Protein AF-A0A9D1HKC4-F1 (afdb_monomer)

Sequence (190 aa):
MAVLQRISVLLIFVDMLLAFPLSPLMLSLSERYYTLLNYPMAEVISPFYDIHFTAICLYGHLVIIPAFILAYICKRRCFVNAFFATGLVFMALVLLIAFNEHYFAARAEKYYNPETVQSTMVEIDLQQLEDLQDSTEETMIYFGRPSCAHCNEIKPNLDILVNNSHSLVYYYNTEQDREDNHDAMQAVLD

Foldseek 3Di:
DDPLLVVLVVVLVVCCVCCPVPVCVCCLVVLVVVLCVQQVLLVVVDDDDDPVLVCLSNCVNVLLNVLSVQLNPDPDPVSVVVSSVRNVVSVVSNVVSSVVSVVSSVVSCVQRHLVPQDAPAAEDELVVLLVVLPDPDDAAEDEDAPPDPVCVVVVSRVSSVCVVVVDHYHYYHCVVCVPPPVVSSVVSVD

Structure (mmCIF, N/CA/C/O backbone):
data_AF-A0A9D1HKC4-F1
#
_entry.id   AF-A0A9D1HKC4-F1
#
loop_
_atom_site.group_PDB
_atom_site.id
_atom_site.type_symbol
_atom_site.label_atom_id
_atom_site.label_alt_id
_atom_site.label_comp_id
_atom_site.label_asym_id
_atom_site.label_entity_id
_atom_site.label_seq_id
_atom_site.pdbx_PDB_ins_code
_atom_site.Cartn_x
_atom_site.Cartn_y
_atom_site.Cartn_z
_atom_site.occupancy
_atom_site.B_iso_or_equiv
_atom_site.auth_seq_id
_atom_site.auth_comp_id
_atom_site.auth_asym_id
_atom_site.auth_atom_id
_atom_site.pdbx_PDB_model_num
ATOM 1 N N . MET A 1 1 ? -23.271 -3.774 41.150 1.00 60.09 1 MET A N 1
ATOM 2 C CA . MET A 1 1 ? -22.788 -3.379 39.808 1.00 60.09 1 MET A CA 1
ATOM 3 C C . MET A 1 1 ? -22.869 -4.581 38.896 1.00 60.09 1 MET A C 1
ATOM 5 O O . MET A 1 1 ? -22.392 -5.640 39.290 1.00 60.09 1 MET A O 1
ATOM 9 N N . ALA A 1 2 ? -23.488 -4.431 37.728 1.00 79.69 2 ALA A N 1
ATOM 10 C CA . ALA A 1 2 ? -23.519 -5.488 36.721 1.00 79.69 2 ALA A CA 1
ATOM 11 C C . ALA A 1 2 ? -22.121 -5.676 36.102 1.00 79.69 2 ALA A C 1
ATOM 13 O O . ALA A 1 2 ? -21.355 -4.719 36.014 1.00 79.69 2 ALA A O 1
ATOM 14 N N . VAL A 1 3 ? -21.796 -6.896 35.660 1.00 86.19 3 VAL A N 1
ATOM 15 C CA . VAL A 1 3 ? -20.497 -7.243 35.045 1.00 86.19 3 VAL A CA 1
ATOM 16 C C . VAL A 1 3 ? -20.141 -6.288 33.895 1.00 86.19 3 VAL A C 1
ATOM 18 O O . VAL A 1 3 ? -19.042 -5.746 33.875 1.00 86.19 3 VAL A O 1
ATOM 21 N N . LEU A 1 4 ? -21.108 -5.985 33.022 1.00 83.25 4 LEU A N 1
ATOM 22 C CA . LEU A 1 4 ? -20.973 -5.031 31.911 1.00 83.25 4 LEU A CA 1
ATOM 23 C C . LEU A 1 4 ? -20.486 -3.643 32.347 1.00 83.25 4 LEU A C 1
ATOM 25 O O . LEU A 1 4 ? -19.618 -3.080 31.698 1.00 83.25 4 LEU A O 1
ATOM 29 N N . GLN A 1 5 ? -20.975 -3.114 33.471 1.00 83.12 5 GLN A N 1
ATOM 30 C CA . GLN A 1 5 ? -20.576 -1.785 33.951 1.00 83.12 5 GLN A CA 1
ATOM 31 C C . GLN A 1 5 ? -19.098 -1.752 34.361 1.00 83.12 5 GLN A C 1
ATOM 33 O O . GLN A 1 5 ? -18.412 -0.765 34.119 1.00 83.12 5 GLN A O 1
ATOM 38 N N . ARG A 1 6 ? -18.592 -2.840 34.959 1.00 87.94 6 ARG A N 1
ATOM 39 C CA . ARG A 1 6 ? -17.167 -2.962 35.306 1.00 87.94 6 ARG A CA 1
ATOM 40 C C . ARG A 1 6 ? -16.299 -3.077 34.053 1.00 87.94 6 ARG A C 1
ATOM 42 O O . ARG A 1 6 ? -15.236 -2.470 34.001 1.00 87.94 6 ARG A O 1
ATOM 49 N N . ILE A 1 7 ? -16.776 -3.816 33.049 1.00 90.62 7 ILE A N 1
ATOM 50 C CA . ILE A 1 7 ? -16.093 -3.954 31.757 1.00 90.62 7 ILE A CA 1
ATOM 51 C C . ILE A 1 7 ? -16.033 -2.604 31.031 1.00 90.62 7 ILE A C 1
ATOM 53 O O . ILE A 1 7 ? -14.971 -2.261 30.532 1.00 90.62 7 ILE A O 1
ATOM 57 N N . SER A 1 8 ? -17.106 -1.802 31.030 1.00 88.50 8 SER A N 1
ATOM 58 C CA . SER A 1 8 ? -17.100 -0.466 30.408 1.00 88.50 8 SER A CA 1
ATOM 59 C C . SER A 1 8 ? -15.977 0.423 30.936 1.00 88.50 8 SER A C 1
ATOM 61 O O . SER A 1 8 ? -15.298 1.079 30.156 1.00 88.50 8 SER A O 1
ATOM 63 N N . VAL A 1 9 ? -15.757 0.430 32.255 1.00 89.50 9 VAL A N 1
ATOM 64 C CA . VAL A 1 9 ? -14.680 1.222 32.868 1.00 89.50 9 VAL A CA 1
ATOM 65 C C . VAL A 1 9 ? -13.314 0.733 32.396 1.00 89.50 9 VAL A C 1
ATOM 67 O O . VAL A 1 9 ? -12.480 1.544 32.011 1.00 89.50 9 VAL A O 1
ATOM 70 N N . LEU A 1 10 ? -13.098 -0.585 32.369 1.00 91.25 10 LEU A N 1
ATOM 71 C CA . LEU A 1 10 ? -11.856 -1.170 31.865 1.00 91.25 10 LEU A CA 1
ATOM 72 C C . LEU A 1 10 ? -11.619 -0.819 30.389 1.00 91.25 10 LEU A C 1
ATOM 74 O O . LEU A 1 10 ? -10.506 -0.452 30.027 1.00 91.25 10 LEU A O 1
ATOM 78 N N . LEU A 1 11 ? -12.662 -0.866 29.557 1.00 90.31 11 LEU A N 1
ATOM 79 C CA . LEU A 1 11 ? -12.568 -0.542 28.133 1.00 90.31 11 LEU A CA 1
ATOM 80 C C . LEU A 1 11 ? -12.232 0.928 27.869 1.00 90.31 11 LEU A C 1
ATOM 82 O O . LEU A 1 11 ? -11.568 1.198 26.880 1.00 90.31 11 LEU A O 1
ATOM 86 N N . ILE A 1 12 ? -12.604 1.864 28.747 1.00 88.81 12 ILE A N 1
ATOM 87 C CA . ILE A 1 12 ? -12.163 3.268 28.633 1.00 88.81 12 ILE A CA 1
ATOM 88 C C . ILE A 1 12 ? -10.645 3.376 28.807 1.00 88.81 12 ILE A C 1
ATOM 90 O O . ILE A 1 12 ? -9.986 4.083 28.050 1.00 88.81 12 ILE A O 1
ATOM 94 N N . PHE A 1 13 ? -10.075 2.672 29.789 1.00 88.19 13 PHE A N 1
ATOM 95 C CA . PHE A 1 13 ? -8.626 2.682 30.000 1.00 88.19 13 PHE A CA 1
ATOM 96 C C . PHE A 1 13 ? -7.881 1.975 28.870 1.00 88.19 13 PHE A C 1
ATOM 98 O O . PHE A 1 13 ? -6.835 2.456 28.447 1.00 88.19 13 PHE A O 1
ATOM 105 N N . VAL A 1 14 ? -8.428 0.867 28.364 1.00 87.56 14 VAL A N 1
ATOM 106 C CA . VAL A 1 14 ? -7.895 0.192 27.174 1.00 87.56 14 VAL A CA 1
ATOM 107 C C . VAL A 1 14 ? -7.952 1.125 25.966 1.00 87.56 14 VAL A C 1
ATOM 109 O O . VAL A 1 14 ? -6.945 1.262 25.284 1.00 87.56 14 VAL A O 1
ATOM 112 N N . ASP A 1 15 ? -9.072 1.817 25.740 1.00 83.44 15 ASP A N 1
ATOM 113 C CA . ASP A 1 15 ? -9.202 2.796 24.659 1.00 83.44 15 ASP A CA 1
ATOM 114 C C . ASP A 1 15 ? -8.170 3.911 24.796 1.00 83.44 15 ASP A C 1
ATOM 116 O O . ASP A 1 15 ? -7.475 4.176 23.836 1.00 83.44 15 ASP A O 1
ATOM 120 N N . MET A 1 16 ? -7.974 4.502 25.980 1.00 79.75 16 MET A N 1
ATOM 121 C CA . MET A 1 16 ? -6.930 5.518 26.187 1.00 79.75 16 MET A CA 1
ATOM 122 C C . MET A 1 16 ? -5.513 4.978 25.961 1.00 79.75 16 MET A C 1
ATOM 124 O O . MET A 1 16 ? -4.685 5.665 25.366 1.00 79.75 16 MET A O 1
ATOM 128 N N . LEU A 1 17 ? -5.219 3.761 26.429 1.00 79.06 17 LEU A N 1
ATOM 129 C CA . LEU A 1 17 ? -3.913 3.123 26.246 1.00 79.06 17 LEU A CA 1
ATOM 130 C C . LEU A 1 17 ? -3.641 2.732 24.799 1.00 79.06 17 LEU A C 1
ATOM 132 O O . LEU A 1 17 ? -2.481 2.666 24.420 1.00 79.06 17 LEU A O 1
ATOM 136 N N . LEU A 1 18 ? -4.674 2.455 24.009 1.00 72.31 18 LEU A N 1
ATOM 137 C CA . LEU A 1 18 ? -4.536 2.242 22.575 1.00 72.31 18 LEU A CA 1
ATOM 138 C C . LEU A 1 18 ? -4.492 3.596 21.857 1.00 72.31 18 LEU A C 1
ATOM 140 O O . LEU A 1 18 ? -3.608 3.834 21.055 1.00 72.31 18 LEU A O 1
ATOM 144 N N . ALA A 1 19 ? -5.350 4.543 22.218 1.00 63.34 19 ALA A N 1
ATOM 145 C CA . ALA A 1 19 ? -5.480 5.846 21.577 1.00 63.34 19 ALA A CA 1
ATOM 146 C C . ALA A 1 19 ? -4.276 6.774 21.775 1.00 63.34 19 ALA A C 1
ATOM 148 O O . ALA A 1 19 ? -4.098 7.673 20.968 1.00 63.34 19 ALA A O 1
ATOM 149 N N . PHE A 1 20 ? -3.467 6.624 22.828 1.00 56.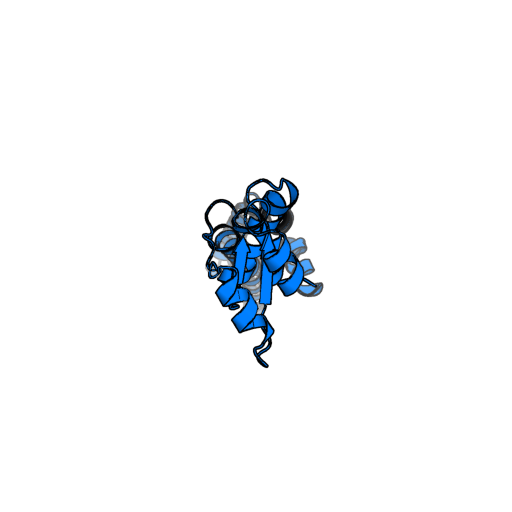06 20 PHE A N 1
ATOM 150 C CA . PHE A 1 20 ? -2.340 7.533 23.087 1.00 56.06 20 PHE A CA 1
ATOM 151 C C . PHE A 1 20 ? -1.042 7.151 22.336 1.00 56.06 20 PHE A C 1
ATOM 153 O O . PHE A 1 20 ? -0.465 8.026 21.695 1.00 56.06 20 PHE A O 1
ATOM 160 N N . PRO A 1 21 ? -0.585 5.881 22.329 1.00 54.44 21 PRO A N 1
ATOM 161 C CA . PRO A 1 21 ? 0.523 5.420 21.489 1.00 54.44 21 PRO A CA 1
ATOM 162 C C . PRO A 1 21 ? 0.097 4.994 20.071 1.00 54.44 21 PRO A C 1
ATOM 164 O O . PRO A 1 21 ? 0.944 4.987 19.188 1.00 54.44 21 PRO A O 1
ATOM 167 N N . LEU A 1 22 ? -1.181 4.662 19.832 1.00 50.34 22 LEU A N 1
ATOM 168 C CA . LEU A 1 22 ? -1.734 4.285 18.518 1.00 50.34 22 LEU A CA 1
ATOM 169 C C . LEU A 1 22 ? -2.795 5.280 18.041 1.00 50.34 22 LEU A C 1
ATOM 171 O O . LEU A 1 22 ? -3.719 4.865 17.343 1.00 50.34 22 LEU A O 1
ATOM 175 N N . SER A 1 23 ? -2.727 6.564 18.435 1.00 53.44 23 SER A N 1
ATOM 176 C CA . SER A 1 23 ? -3.734 7.544 18.002 1.00 53.44 23 SER A CA 1
ATOM 177 C C . SER A 1 23 ? -3.877 7.430 16.479 1.00 53.44 23 SER A C 1
ATOM 179 O O . SER A 1 23 ? -2.901 7.696 15.771 1.00 53.44 23 SER A O 1
ATOM 181 N N . PRO A 1 24 ? -5.037 6.999 15.949 1.00 50.53 24 PRO A N 1
ATOM 182 C CA . PRO A 1 24 ? -5.200 6.812 14.511 1.00 50.53 24 PRO A CA 1
ATOM 183 C C . PRO A 1 24 ? -4.937 8.131 13.780 1.00 50.53 24 PRO A C 1
ATOM 185 O O . PRO A 1 24 ? -4.446 8.145 12.662 1.00 50.53 24 PRO A O 1
ATOM 188 N N . LEU A 1 25 ? -5.188 9.257 14.451 1.00 49.91 25 LEU A N 1
ATOM 189 C CA . LEU A 1 25 ? -4.984 10.607 13.946 1.00 49.91 25 LEU A CA 1
ATOM 190 C C . LEU A 1 25 ? -3.511 10.950 13.671 1.00 49.91 25 LEU A C 1
ATOM 192 O O . LEU A 1 25 ? -3.240 11.564 12.643 1.00 49.91 25 LEU A O 1
ATOM 196 N N . MET A 1 26 ? -2.572 10.559 14.544 1.00 52.53 26 MET A N 1
ATOM 197 C CA . MET A 1 26 ? -1.148 10.696 14.229 1.00 52.53 26 MET A CA 1
ATOM 198 C C . MET A 1 26 ? -0.635 9.478 13.482 1.00 52.53 26 MET A C 1
ATOM 200 O O . MET A 1 26 ? -0.197 9.666 12.363 1.00 52.53 26 MET A O 1
ATOM 204 N N . LEU A 1 27 ? -0.770 8.253 13.997 1.00 55.19 27 LEU A N 1
ATOM 205 C CA . LEU A 1 27 ? -0.175 7.086 13.348 1.00 55.19 27 LEU A CA 1
ATOM 206 C C . LEU A 1 27 ? -0.760 6.805 11.961 1.00 55.19 27 LEU A C 1
ATOM 208 O O . LEU A 1 27 ? 0.021 6.714 11.044 1.00 55.19 27 LEU A O 1
ATOM 212 N N . SER A 1 28 ? -2.074 6.738 11.719 1.00 56.97 28 SER A N 1
ATOM 213 C CA . SER A 1 28 ? -2.540 6.308 10.380 1.00 56.97 28 SER A CA 1
ATOM 214 C C . SER A 1 28 ? -2.244 7.323 9.272 1.00 56.97 28 SER A C 1
ATOM 216 O O . SER A 1 28 ? -1.788 6.941 8.199 1.00 56.97 28 SER A O 1
ATOM 218 N N . LEU A 1 29 ? -2.426 8.624 9.530 1.00 62.50 29 LEU A N 1
ATOM 219 C CA . LEU A 1 29 ? -2.107 9.663 8.548 1.00 62.50 29 LEU A CA 1
ATOM 220 C C . LEU A 1 29 ? -0.597 9.912 8.457 1.00 62.50 29 LEU A C 1
ATOM 222 O O . LEU A 1 29 ? -0.099 10.112 7.352 1.00 62.50 29 LEU A O 1
ATOM 226 N N . SER A 1 30 ? 0.144 9.876 9.575 1.00 67.25 30 SER A N 1
ATOM 227 C CA . SER A 1 30 ? 1.602 10.043 9.544 1.00 67.25 30 SER A CA 1
ATOM 228 C C . SER A 1 30 ? 2.313 8.813 9.004 1.00 67.25 30 SER A C 1
ATOM 230 O O . SER A 1 30 ? 3.250 8.977 8.241 1.00 67.25 30 SER A O 1
ATOM 232 N N . GLU A 1 31 ? 1.887 7.601 9.369 1.00 76.25 31 GLU A N 1
ATOM 233 C CA . GLU A 1 31 ? 2.425 6.343 8.838 1.00 76.25 31 GLU A CA 1
ATOM 234 C C . GLU A 1 31 ? 2.103 6.251 7.364 1.00 76.25 31 GLU A C 1
ATOM 236 O O . GLU A 1 31 ? 3.031 6.065 6.598 1.00 76.25 31 GLU A O 1
ATOM 241 N N . ARG A 1 32 ? 0.858 6.485 6.927 1.00 83.81 32 ARG A N 1
ATOM 242 C CA . ARG A 1 32 ? 0.552 6.506 5.492 1.00 83.81 32 ARG A CA 1
ATOM 243 C C . ARG A 1 32 ? 1.407 7.529 4.753 1.00 83.81 32 ARG A C 1
ATOM 245 O O . ARG A 1 32 ? 1.970 7.202 3.712 1.00 83.81 32 ARG A O 1
ATOM 252 N N . TYR A 1 33 ? 1.520 8.748 5.280 1.00 85.56 33 TYR A N 1
ATOM 253 C CA . TYR A 1 33 ? 2.380 9.773 4.695 1.00 85.56 33 TYR A CA 1
ATOM 254 C C . TYR A 1 33 ? 3.840 9.307 4.624 1.00 85.56 33 TYR A C 1
ATOM 256 O O . TYR A 1 33 ? 4.470 9.427 3.581 1.00 85.56 33 TYR A O 1
ATOM 264 N N . TYR A 1 34 ? 4.366 8.722 5.699 1.00 87.81 34 TYR A N 1
ATOM 265 C CA . TYR A 1 34 ? 5.737 8.221 5.768 1.00 87.81 34 TYR A CA 1
ATOM 266 C C . TYR A 1 34 ? 5.962 7.019 4.838 1.00 87.81 34 TYR A C 1
ATOM 268 O O . TYR A 1 34 ? 6.987 6.931 4.170 1.00 87.81 34 TYR A O 1
ATOM 276 N N . THR A 1 35 ? 4.994 6.111 4.743 1.00 90.50 35 THR A N 1
ATOM 277 C CA . THR A 1 35 ? 4.998 4.966 3.833 1.00 90.50 35 THR A CA 1
ATOM 278 C C . THR A 1 35 ? 5.011 5.441 2.389 1.00 90.50 35 THR A C 1
ATOM 280 O O . THR A 1 35 ? 5.856 4.984 1.635 1.00 90.50 35 THR A O 1
ATOM 283 N N . LEU A 1 36 ? 4.138 6.374 2.000 1.00 91.31 36 LEU A N 1
ATOM 284 C CA . LEU A 1 36 ? 4.094 6.895 0.629 1.00 91.31 36 LEU A CA 1
ATOM 285 C C . LEU A 1 36 ? 5.295 7.786 0.293 1.00 91.31 36 LEU A C 1
ATOM 287 O O . LEU A 1 36 ? 5.700 7.848 -0.862 1.00 91.31 36 LEU A O 1
ATOM 291 N N . LEU A 1 37 ? 5.901 8.436 1.290 1.00 91.19 37 LEU A N 1
ATOM 292 C CA . LEU A 1 37 ? 7.149 9.175 1.106 1.00 91.19 37 LEU A CA 1
ATOM 293 C C . LEU A 1 37 ? 8.322 8.239 0.768 1.00 91.19 37 LEU A C 1
ATOM 295 O O . LEU A 1 37 ? 9.139 8.582 -0.079 1.00 91.19 37 LEU A O 1
ATOM 299 N N . ASN A 1 38 ? 8.403 7.072 1.416 1.00 90.56 38 ASN A N 1
ATOM 300 C CA . ASN A 1 38 ? 9.472 6.094 1.177 1.00 90.56 38 ASN A CA 1
ATOM 301 C C . ASN A 1 38 ? 9.168 5.142 0.005 1.00 90.56 38 ASN A C 1
ATOM 303 O O . ASN A 1 38 ? 10.081 4.703 -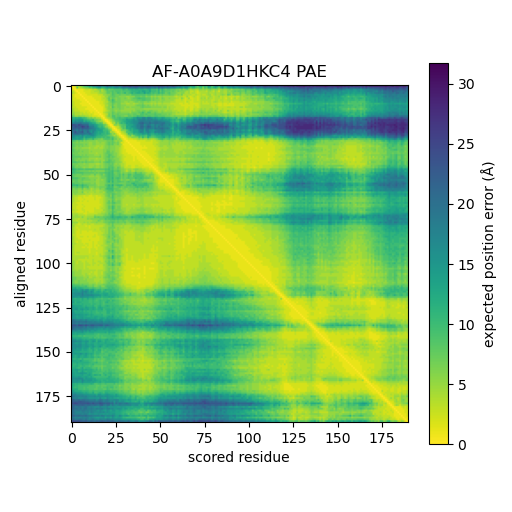0.688 1.00 90.56 38 ASN A O 1
ATOM 307 N N . TYR A 1 39 ? 7.891 4.828 -0.222 1.00 92.06 39 TYR A N 1
ATOM 308 C CA . TYR A 1 39 ? 7.405 3.863 -1.210 1.00 92.06 39 TYR A CA 1
ATOM 309 C C . TYR A 1 39 ? 6.283 4.491 -2.057 1.00 92.06 39 TYR A C 1
ATOM 311 O O . TYR A 1 39 ? 5.116 4.106 -1.931 1.00 92.06 39 TYR A O 1
ATOM 319 N N . PRO A 1 40 ? 6.592 5.464 -2.932 1.00 90.44 40 PRO A N 1
ATOM 320 C CA . PRO A 1 40 ? 5.577 6.227 -3.667 1.00 90.44 40 PRO A CA 1
ATOM 321 C C . PRO A 1 40 ? 4.710 5.340 -4.567 1.00 90.44 40 PRO A C 1
ATOM 323 O O . PRO A 1 40 ? 3.501 5.532 -4.663 1.00 90.44 40 PRO A O 1
ATOM 326 N N . MET A 1 41 ? 5.297 4.293 -5.153 1.00 90.00 41 MET A N 1
ATOM 327 C CA . MET A 1 41 ? 4.575 3.341 -6.003 1.00 90.00 41 MET A CA 1
ATOM 328 C C . MET A 1 41 ? 3.521 2.522 -5.239 1.00 90.00 41 MET A C 1
ATOM 330 O O . MET A 1 41 ? 2.646 1.930 -5.866 1.00 90.00 41 MET A O 1
ATOM 334 N N . ALA A 1 42 ? 3.552 2.503 -3.900 1.00 92.38 42 ALA A N 1
ATOM 335 C CA . ALA A 1 42 ? 2.528 1.847 -3.091 1.00 92.38 42 ALA A CA 1
ATOM 336 C C . ALA A 1 42 ? 1.184 2.601 -3.098 1.00 92.38 42 ALA A C 1
ATOM 338 O O . ALA A 1 42 ? 0.181 2.052 -2.640 1.00 92.38 42 ALA A O 1
ATOM 339 N N . GLU A 1 43 ? 1.118 3.821 -3.647 1.00 91.69 43 GLU A N 1
ATOM 340 C CA . GLU A 1 43 ? -0.130 4.583 -3.797 1.00 91.69 43 GLU A CA 1
ATOM 341 C C . GLU A 1 43 ? -1.228 3.769 -4.501 1.00 91.69 43 GLU A C 1
ATOM 343 O O . GLU A 1 43 ? -2.393 3.824 -4.101 1.00 91.69 43 GLU A O 1
ATOM 348 N N . VAL A 1 44 ? -0.849 2.918 -5.461 1.00 89.38 44 VAL A N 1
ATOM 349 C CA . VAL A 1 44 ? -1.767 2.057 -6.230 1.00 89.38 44 VAL A CA 1
ATOM 350 C C . VAL A 1 44 ? -2.515 1.021 -5.380 1.00 89.38 44 VAL A C 1
ATOM 352 O O . VAL A 1 44 ? -3.572 0.547 -5.789 1.00 89.38 44 VAL A O 1
ATOM 355 N N . ILE A 1 45 ? -1.988 0.665 -4.203 1.00 90.88 45 ILE A N 1
ATOM 356 C CA . ILE A 1 45 ? -2.635 -0.240 -3.235 1.00 90.88 45 ILE A CA 1
ATOM 357 C C . ILE A 1 45 ? -3.070 0.483 -1.954 1.00 90.88 45 ILE A C 1
ATOM 359 O O . ILE A 1 45 ? -3.427 -0.172 -0.971 1.00 90.88 45 ILE A O 1
ATOM 363 N N . SER A 1 46 ? -3.015 1.817 -1.933 1.00 90.06 46 SER A N 1
ATOM 364 C CA . SER A 1 46 ? -3.363 2.588 -0.743 1.00 90.06 46 SER A CA 1
ATOM 365 C C . SER A 1 46 ? -4.846 2.410 -0.376 1.00 90.06 46 SER A C 1
ATOM 367 O O . SER A 1 46 ? -5.715 2.397 -1.255 1.00 90.06 46 SER A O 1
ATOM 369 N N . PRO A 1 47 ? -5.184 2.249 0.919 1.00 88.00 47 PRO A N 1
ATOM 370 C CA . PRO A 1 47 ? -6.572 2.079 1.315 1.00 88.00 47 PRO A CA 1
ATOM 371 C C . PRO A 1 47 ? -7.382 3.345 1.033 1.00 88.00 47 PRO A C 1
ATOM 373 O O . PRO A 1 47 ? -7.022 4.437 1.483 1.00 88.00 47 PRO A O 1
ATOM 376 N N . PHE A 1 48 ? -8.524 3.202 0.366 1.00 85.19 48 PHE A N 1
ATOM 377 C CA . PHE A 1 48 ? -9.456 4.305 0.164 1.00 85.19 48 PHE A CA 1
ATOM 378 C C . PHE A 1 48 ? -10.521 4.321 1.265 1.00 85.19 48 PHE A C 1
ATOM 380 O O . PHE A 1 48 ? -11.258 3.349 1.442 1.00 85.19 48 PHE A O 1
ATOM 387 N N . TYR A 1 49 ? -10.621 5.440 1.981 1.00 82.12 49 TYR A N 1
ATOM 388 C CA . TYR A 1 49 ? -11.681 5.681 2.953 1.00 82.12 49 TYR A CA 1
ATOM 389 C C . TYR A 1 49 ? -12.514 6.876 2.514 1.00 82.12 49 TYR A C 1
ATOM 391 O O . TYR A 1 49 ? -11.982 7.935 2.184 1.00 82.12 49 TYR A O 1
ATOM 399 N N . ASP A 1 50 ? -13.833 6.710 2.547 1.00 83.75 50 ASP A N 1
ATOM 400 C CA . ASP A 1 50 ? -14.754 7.827 2.384 1.00 83.75 50 ASP A CA 1
ATOM 401 C C . ASP A 1 50 ? -14.594 8.835 3.541 1.00 83.75 50 ASP A C 1
ATOM 403 O O . ASP A 1 50 ? -14.188 8.477 4.653 1.00 83.75 50 ASP A O 1
ATOM 407 N N . ILE A 1 51 ? -14.949 10.099 3.298 1.00 77.69 51 ILE A N 1
ATOM 408 C CA . ILE A 1 51 ? -14.854 11.186 4.281 1.00 77.69 51 ILE A CA 1
ATOM 409 C C . ILE A 1 51 ? -15.533 10.846 5.617 1.00 77.69 51 ILE A C 1
ATOM 411 O O . ILE A 1 51 ? -15.037 11.226 6.681 1.00 77.69 51 ILE A O 1
ATOM 415 N N . HIS A 1 52 ? -16.630 10.085 5.588 1.00 79.06 52 HIS A N 1
ATOM 416 C CA . HIS A 1 52 ? -17.332 9.645 6.789 1.00 79.06 52 HIS A CA 1
ATOM 417 C C . HIS A 1 52 ? -16.516 8.642 7.613 1.00 79.06 52 HIS A C 1
ATOM 419 O O . HIS A 1 52 ? -16.507 8.722 8.841 1.00 79.06 52 HIS A O 1
ATOM 425 N N . PHE A 1 53 ? -15.791 7.732 6.960 1.00 75.19 53 PHE A N 1
ATOM 426 C CA . PHE A 1 53 ? -14.913 6.776 7.637 1.00 75.19 53 PHE A CA 1
ATOM 427 C C . PHE A 1 53 ? -13.693 7.471 8.236 1.00 75.19 53 PHE A C 1
ATOM 429 O O . PHE A 1 53 ? -13.354 7.227 9.393 1.00 75.19 53 PHE A O 1
ATOM 436 N N . THR A 1 54 ? -13.105 8.416 7.508 1.00 71.06 54 THR A N 1
ATOM 437 C CA . THR A 1 54 ? -12.001 9.240 8.014 1.00 71.06 54 THR A CA 1
ATOM 438 C C . THR A 1 54 ? -12.427 10.048 9.244 1.00 71.06 54 THR A C 1
ATOM 440 O O . THR A 1 54 ? -11.696 10.120 10.231 1.00 71.06 54 THR A O 1
ATOM 443 N N . ALA A 1 55 ? -13.649 10.590 9.255 1.00 74.69 55 ALA A N 1
ATOM 444 C CA . ALA A 1 55 ? -14.196 11.270 10.429 1.00 74.69 55 ALA A CA 1
ATOM 445 C C . ALA A 1 55 ? -14.361 10.329 11.640 1.00 74.69 55 ALA A C 1
ATOM 447 O O . ALA A 1 55 ? -14.109 10.745 12.772 1.00 74.69 55 ALA A O 1
ATOM 448 N N . ILE A 1 56 ? -14.728 9.060 11.427 1.00 75.50 56 ILE A N 1
ATOM 449 C CA . ILE A 1 56 ? -14.793 8.048 12.497 1.00 75.50 56 ILE A CA 1
ATOM 450 C C . ILE A 1 56 ? -13.399 7.773 13.077 1.00 75.50 56 ILE A C 1
ATOM 452 O O . ILE A 1 56 ? -13.276 7.638 14.290 1.00 75.50 56 ILE A O 1
ATOM 456 N N . CYS A 1 57 ? -12.339 7.751 12.269 1.00 67.50 57 CYS A N 1
ATOM 457 C CA . CYS A 1 57 ? -10.966 7.604 12.773 1.00 67.50 57 CYS A CA 1
ATOM 458 C C . CYS A 1 57 ? -10.518 8.792 13.626 1.00 67.50 57 CYS A C 1
ATOM 460 O O . CYS A 1 57 ? -9.876 8.609 14.657 1.00 67.50 57 CYS A O 1
ATOM 462 N N . LEU A 1 58 ? -10.857 10.010 13.196 1.00 70.00 58 LEU A N 1
ATOM 463 C CA . LEU A 1 58 ? -10.423 11.240 13.860 1.00 70.00 58 LEU A CA 1
ATOM 464 C C . LEU A 1 58 ? -11.202 11.505 15.155 1.00 70.00 58 LEU A C 1
ATOM 466 O O . LEU A 1 58 ? -10.636 11.975 16.140 1.00 70.00 58 LEU A O 1
ATOM 470 N N . TYR A 1 59 ? -12.500 11.198 15.159 1.00 78.38 59 TYR A N 1
ATOM 471 C CA . TYR A 1 59 ? -13.419 11.575 16.235 1.00 78.38 59 TYR A CA 1
ATOM 472 C C . TYR A 1 59 ? -14.058 10.383 16.951 1.00 78.38 59 TYR A C 1
ATOM 474 O O . TYR A 1 59 ? -14.837 10.582 17.881 1.00 78.38 59 TYR A O 1
ATOM 482 N N . GLY A 1 60 ? -13.727 9.144 16.577 1.00 79.56 60 GLY A N 1
ATOM 483 C CA . GLY A 1 60 ? -14.313 7.929 17.149 1.00 79.56 60 GLY A CA 1
ATOM 484 C C . GLY A 1 60 ? -14.170 7.858 18.666 1.00 79.56 60 GLY A C 1
ATOM 485 O O . GLY A 1 60 ? -15.129 7.517 19.356 1.00 79.56 60 GLY A O 1
ATOM 486 N N . HIS A 1 61 ? -13.039 8.307 19.213 1.00 80.69 61 HIS A N 1
ATOM 487 C CA . HIS A 1 61 ? -12.818 8.376 20.663 1.00 80.69 61 HIS A CA 1
ATOM 488 C C . HIS A 1 61 ? -13.785 9.332 21.383 1.00 80.69 61 HIS A C 1
ATOM 490 O O . HIS A 1 61 ? -14.180 9.065 22.521 1.00 80.69 61 HIS A O 1
ATOM 496 N N . LEU A 1 62 ? -14.254 10.393 20.708 1.00 85.06 62 LEU A N 1
ATOM 497 C CA . LEU A 1 62 ? -15.296 11.287 21.234 1.00 85.06 62 LEU A CA 1
ATOM 498 C C . LEU A 1 62 ? -16.661 10.596 21.335 1.00 85.06 62 LEU A C 1
ATOM 500 O O . LEU A 1 62 ? -17.543 11.104 22.018 1.00 85.06 62 LEU A O 1
ATOM 504 N N . VAL A 1 63 ? -16.845 9.446 20.685 1.00 88.31 63 VAL A N 1
ATOM 505 C CA . VAL A 1 63 ? -18.057 8.621 20.779 1.00 88.31 63 VAL A CA 1
ATOM 506 C C . VAL A 1 63 ? -17.842 7.442 21.730 1.00 88.31 63 VAL A C 1
ATOM 508 O O . VAL A 1 63 ? -18.701 7.174 22.571 1.00 88.31 63 VAL A O 1
ATOM 511 N N . ILE A 1 64 ? -16.687 6.772 21.651 1.00 90.94 64 ILE A N 1
ATOM 512 C CA . ILE A 1 64 ? -16.345 5.579 22.444 1.00 90.94 64 ILE A CA 1
ATOM 513 C C . ILE A 1 64 ? -16.348 5.891 23.945 1.00 90.94 64 ILE A C 1
ATOM 515 O O . ILE A 1 64 ? -17.036 5.215 24.717 1.00 90.94 64 ILE A O 1
ATOM 519 N N . ILE A 1 65 ? -15.627 6.937 24.366 1.00 90.19 65 ILE A N 1
ATOM 520 C CA . ILE A 1 65 ? -15.482 7.270 25.789 1.00 90.19 65 ILE A CA 1
ATOM 521 C C . ILE A 1 65 ? -16.843 7.650 26.400 1.00 90.19 65 ILE A C 1
ATOM 523 O O . ILE A 1 65 ? -17.228 7.036 27.403 1.00 90.19 65 ILE A O 1
ATOM 527 N N . PRO A 1 66 ? -17.643 8.571 25.816 1.00 92.94 66 P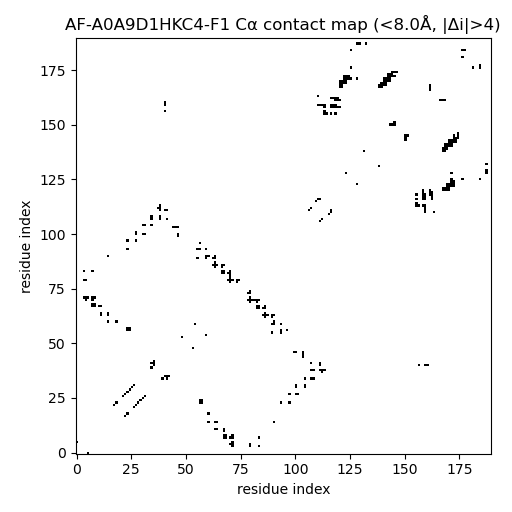RO A N 1
ATOM 528 C CA . PRO A 1 66 ? -18.969 8.872 26.350 1.00 92.94 66 PRO A CA 1
ATOM 529 C C . PRO A 1 66 ? -19.919 7.677 26.330 1.00 92.94 66 PRO A C 1
ATOM 531 O O . PRO A 1 66 ? -20.680 7.509 27.281 1.00 92.94 66 PRO A O 1
ATOM 534 N N . ALA A 1 67 ? -19.867 6.816 25.308 1.00 93.75 67 ALA A N 1
ATOM 535 C CA . ALA A 1 67 ? -20.698 5.616 25.257 1.00 93.75 67 ALA A CA 1
ATOM 536 C C . ALA A 1 67 ? -20.406 4.679 26.441 1.00 93.75 67 ALA A C 1
ATOM 538 O O . ALA A 1 67 ? -21.331 4.255 27.137 1.00 93.75 67 ALA A O 1
ATOM 539 N N . PHE A 1 68 ? -19.137 4.416 26.760 1.00 94.56 68 PHE A N 1
ATOM 540 C CA . PHE A 1 68 ? -18.798 3.584 27.917 1.00 94.56 68 PHE A CA 1
ATOM 541 C C . PHE A 1 68 ? -19.096 4.257 29.265 1.00 94.56 68 PHE A C 1
ATOM 543 O O . PHE A 1 68 ? -19.555 3.576 30.188 1.00 94.56 68 PHE A O 1
ATOM 550 N N . ILE A 1 69 ? -18.935 5.580 29.378 1.00 93.25 69 ILE A N 1
ATOM 551 C CA . ILE A 1 69 ? -19.349 6.341 30.570 1.00 93.25 69 ILE A CA 1
ATOM 552 C C . ILE A 1 69 ? -20.869 6.240 30.770 1.00 93.25 69 ILE A C 1
ATOM 554 O O . ILE A 1 69 ? -21.339 5.952 31.873 1.00 93.25 69 ILE A O 1
ATOM 558 N N . LEU A 1 70 ? -21.659 6.419 29.709 1.00 93.88 70 LEU A N 1
ATOM 559 C CA . LEU A 1 70 ? -23.118 6.306 29.764 1.00 93.88 70 LEU A CA 1
ATOM 560 C C . LEU A 1 70 ? -23.560 4.877 30.092 1.00 93.88 70 LEU A C 1
ATOM 562 O O . LEU A 1 70 ? -24.469 4.694 30.906 1.00 93.88 70 LEU A O 1
ATOM 566 N N . ALA A 1 71 ? -22.887 3.864 29.539 1.00 93.19 71 ALA A N 1
ATOM 567 C CA . ALA A 1 71 ? -23.111 2.464 29.890 1.00 93.19 71 ALA A CA 1
ATOM 568 C C . ALA A 1 71 ? -22.831 2.186 31.379 1.00 93.19 71 ALA A C 1
ATOM 570 O O . ALA A 1 71 ? -23.530 1.384 31.999 1.00 93.19 71 ALA A O 1
ATOM 571 N N . TYR A 1 72 ? -21.842 2.863 31.970 1.00 92.25 72 TYR A N 1
ATOM 572 C CA . TYR A 1 72 ? -21.522 2.750 33.392 1.00 92.25 72 TYR A CA 1
ATOM 573 C C . TYR A 1 72 ? -22.576 3.418 34.292 1.00 92.25 72 TYR A C 1
ATOM 575 O O . TYR A 1 72 ? -23.060 2.793 35.238 1.00 92.25 72 TYR A O 1
ATOM 583 N N . ILE A 1 73 ? -22.964 4.664 33.992 1.00 93.00 73 ILE A N 1
ATOM 584 C CA . ILE A 1 73 ? -23.848 5.479 34.851 1.00 93.00 73 ILE A CA 1
ATOM 585 C C . ILE A 1 73 ? -25.320 5.041 34.752 1.00 93.00 73 ILE A C 1
ATOM 587 O O . ILE A 1 73 ? -26.080 5.155 35.721 1.00 93.00 73 ILE A O 1
ATOM 591 N N . CYS A 1 74 ? -25.753 4.528 33.597 1.00 91.88 74 CYS A N 1
ATOM 592 C CA . CYS A 1 74 ? -27.142 4.130 33.391 1.00 91.88 74 CYS A CA 1
ATOM 593 C C . CYS A 1 74 ? -27.574 2.989 34.328 1.00 91.88 74 CYS A C 1
ATOM 595 O O . CYS A 1 74 ? -26.880 1.992 34.511 1.00 91.88 74 CYS A O 1
ATOM 597 N N . LYS A 1 75 ? -28.788 3.106 34.885 1.00 89.12 75 LYS A N 1
ATOM 598 C CA . LYS A 1 75 ? -29.389 2.084 35.767 1.00 89.12 75 LYS A CA 1
ATOM 599 C C . LYS A 1 75 ? -30.302 1.101 35.030 1.00 89.12 75 LYS A C 1
ATOM 601 O O . LYS A 1 75 ? -30.520 -0.015 35.493 1.00 89.12 75 LYS A O 1
ATOM 606 N N . ARG A 1 76 ? -30.870 1.512 33.891 1.00 92.31 76 ARG A N 1
ATOM 607 C CA . ARG A 1 76 ? -31.787 0.685 33.091 1.00 92.31 76 ARG A CA 1
ATOM 608 C C . ARG A 1 76 ? -30.996 -0.236 32.165 1.00 92.31 76 ARG A C 1
ATOM 610 O O . ARG A 1 76 ? -30.245 0.240 31.318 1.00 92.31 76 ARG A O 1
ATOM 617 N N . ARG A 1 77 ? -31.241 -1.545 32.269 1.00 88.94 77 ARG A N 1
ATOM 618 C CA . ARG A 1 77 ? -30.497 -2.589 31.541 1.00 88.94 77 ARG A CA 1
ATOM 619 C C . ARG A 1 77 ? -30.515 -2.424 30.015 1.00 88.94 77 ARG A C 1
ATOM 621 O O . ARG A 1 77 ? -29.494 -2.653 29.382 1.00 88.94 77 ARG A O 1
ATOM 628 N N . CYS A 1 78 ? -31.633 -1.976 29.439 1.00 91.31 78 CYS A N 1
ATOM 629 C CA . CYS A 1 78 ? -31.732 -1.722 27.998 1.00 91.31 78 CYS A CA 1
ATOM 630 C C . CYS A 1 78 ? -30.749 -0.634 27.531 1.00 91.31 78 CYS A C 1
ATOM 632 O O . CYS A 1 78 ? -30.033 -0.835 26.557 1.00 91.31 78 CYS A O 1
ATOM 634 N N . PHE A 1 79 ? -30.667 0.488 28.256 1.00 90.88 79 PHE A N 1
ATOM 635 C CA . PHE A 1 79 ? -29.752 1.581 27.915 1.00 90.88 79 PHE A CA 1
ATOM 636 C C . PHE A 1 79 ? -28.289 1.201 28.147 1.00 90.88 79 PHE A C 1
ATOM 638 O O . PHE A 1 79 ? -27.449 1.523 27.317 1.00 90.88 79 PHE A O 1
ATOM 645 N N . VAL A 1 80 ? -27.991 0.460 29.223 1.00 91.19 80 VAL A N 1
ATOM 646 C CA . VAL A 1 80 ? -26.637 -0.066 29.473 1.00 91.19 80 VAL A CA 1
ATOM 647 C C . VAL A 1 80 ? -26.159 -0.908 28.291 1.00 91.19 80 VAL A C 1
ATOM 649 O O . VAL A 1 80 ? -25.072 -0.667 27.775 1.00 91.19 80 VAL A O 1
ATOM 652 N N . ASN A 1 81 ? -26.983 -1.856 27.834 1.00 91.12 81 ASN A N 1
ATOM 653 C CA . ASN A 1 81 ? -26.634 -2.719 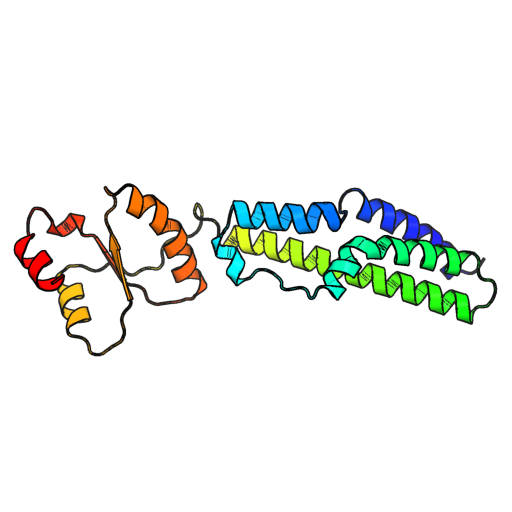26.707 1.00 91.12 81 ASN A CA 1
ATOM 654 C C . ASN A 1 81 ? -26.471 -1.927 25.404 1.00 91.12 81 ASN A C 1
ATOM 656 O O . ASN A 1 81 ? -25.536 -2.195 24.659 1.00 91.12 81 ASN A O 1
ATOM 660 N N . ALA A 1 82 ? -27.352 -0.955 25.144 1.00 94.12 82 ALA A N 1
ATOM 661 C CA . ALA A 1 82 ? -27.282 -0.130 23.942 1.00 94.12 82 ALA A CA 1
ATOM 662 C C . ALA A 1 82 ? -25.985 0.690 23.893 1.00 94.12 82 ALA A C 1
ATOM 664 O O . ALA A 1 82 ? -25.231 0.572 22.935 1.00 94.12 82 ALA A O 1
ATOM 665 N N . PHE A 1 83 ? -25.673 1.451 24.947 1.00 94.94 83 PHE A N 1
ATOM 666 C CA . PHE A 1 83 ? -24.452 2.259 24.988 1.00 94.94 83 PHE A CA 1
ATOM 667 C C . PHE A 1 83 ? -23.181 1.408 24.961 1.00 94.94 83 PHE A C 1
ATOM 669 O O . PHE A 1 83 ? -22.219 1.764 24.284 1.00 94.94 83 PHE A O 1
ATOM 676 N N . PHE A 1 84 ? -23.184 0.262 25.649 1.00 93.69 84 PHE A N 1
ATOM 677 C CA . PHE A 1 84 ? -22.063 -0.672 25.605 1.00 93.69 84 PHE A CA 1
ATOM 678 C C . PHE A 1 84 ? -21.831 -1.210 24.190 1.00 93.69 84 PHE A C 1
ATOM 680 O O . PHE A 1 84 ? -20.699 -1.204 23.711 1.00 93.69 84 PHE A O 1
ATOM 687 N N . ALA A 1 85 ? -22.899 -1.636 23.507 1.00 93.88 85 ALA A N 1
ATOM 688 C CA . ALA A 1 85 ? -22.818 -2.114 22.133 1.00 93.88 85 ALA A CA 1
ATOM 689 C C . ALA A 1 85 ? -22.323 -1.013 21.184 1.00 93.88 85 ALA A C 1
ATOM 691 O O . ALA A 1 85 ? -21.435 -1.274 20.380 1.00 93.88 85 ALA A O 1
ATOM 692 N N . THR A 1 86 ? -22.822 0.221 21.318 1.00 92.69 86 THR A N 1
ATOM 693 C CA . THR A 1 86 ? -22.346 1.364 20.524 1.00 92.69 86 THR A CA 1
ATOM 694 C C . THR A 1 86 ? -20.849 1.604 20.717 1.00 92.69 86 THR A C 1
ATOM 696 O O . THR A 1 86 ? -20.125 1.701 19.731 1.00 92.69 86 THR A O 1
ATOM 699 N N . GLY A 1 87 ? -20.366 1.656 21.965 1.00 92.06 87 GLY A N 1
ATOM 700 C CA . GLY A 1 87 ? -18.939 1.841 22.248 1.00 92.06 87 GLY A CA 1
ATOM 701 C C . GLY A 1 87 ? -18.075 0.732 21.642 1.00 92.06 87 GLY A C 1
ATOM 702 O O . GLY A 1 87 ? -17.050 1.016 21.029 1.00 92.06 87 GLY A O 1
ATOM 703 N N . LEU A 1 88 ? -18.529 -0.522 21.737 1.00 92.38 88 LEU A N 1
ATOM 704 C CA . LEU A 1 88 ? -17.835 -1.678 21.165 1.00 92.38 88 LEU A CA 1
ATOM 705 C C . LEU A 1 88 ? -17.779 -1.604 19.632 1.00 92.38 88 LEU A C 1
ATOM 707 O O . LEU A 1 88 ? -16.720 -1.820 19.054 1.00 92.38 88 LEU A O 1
ATOM 711 N N . VAL A 1 89 ? -18.885 -1.246 18.972 1.00 92.12 89 VAL A N 1
ATOM 712 C CA . VAL A 1 89 ? -18.931 -1.099 17.507 1.00 92.12 89 VAL A CA 1
ATOM 713 C C . VAL A 1 89 ? -17.937 -0.042 17.028 1.00 92.12 89 VAL A C 1
ATOM 715 O O . VAL A 1 89 ? -17.150 -0.319 16.126 1.00 92.12 89 VAL A O 1
ATOM 718 N N . PHE A 1 90 ? -17.921 1.143 17.643 1.00 88.75 90 PHE A N 1
ATOM 719 C CA . PHE A 1 90 ? -16.979 2.196 17.254 1.00 88.75 90 PHE A CA 1
ATOM 720 C C . PHE A 1 90 ? -15.524 1.807 17.535 1.00 88.75 90 PHE A C 1
ATOM 722 O O . PHE A 1 90 ? -14.666 2.019 16.683 1.00 88.75 90 PHE A O 1
ATOM 729 N N . MET A 1 91 ? -15.249 1.180 18.681 1.00 87.94 91 MET A N 1
ATOM 730 C CA . MET A 1 91 ? -13.913 0.674 19.006 1.00 87.94 91 MET A CA 1
ATOM 731 C C . MET A 1 91 ? -13.439 -0.375 17.987 1.00 87.94 91 MET A C 1
ATOM 733 O O . MET A 1 91 ? -12.302 -0.316 17.528 1.00 87.94 91 MET A O 1
ATOM 737 N N . ALA A 1 92 ? -14.310 -1.302 17.578 1.00 88.50 92 ALA A N 1
ATOM 738 C CA . ALA A 1 92 ? -13.989 -2.303 16.563 1.00 88.50 92 ALA A CA 1
ATOM 739 C C . ALA A 1 92 ? -13.714 -1.676 15.186 1.00 88.50 92 ALA A C 1
ATOM 741 O O . ALA A 1 92 ? -12.778 -2.093 14.508 1.00 88.50 92 ALA A O 1
ATOM 742 N N . LEU A 1 93 ? -14.488 -0.659 14.786 1.00 86.31 93 LEU A N 1
ATOM 743 C CA . LEU A 1 93 ? -14.262 0.072 13.534 1.00 86.31 93 LEU A CA 1
ATOM 744 C C . LEU A 1 93 ? -12.905 0.784 13.526 1.00 86.31 93 LEU A C 1
ATOM 746 O O . LEU A 1 93 ? -12.167 0.673 12.551 1.00 86.31 93 LEU A O 1
ATOM 750 N N . VAL A 1 94 ? -12.551 1.465 14.621 1.00 83.75 94 VAL A N 1
ATOM 751 C CA . VAL A 1 94 ? -11.248 2.135 14.755 1.00 83.75 94 VAL A CA 1
ATOM 752 C C . VAL A 1 94 ? -10.100 1.125 14.663 1.00 83.75 94 VAL A C 1
ATOM 754 O O . VAL A 1 94 ? -9.146 1.351 13.920 1.00 83.75 94 VAL A O 1
ATOM 757 N N . LEU A 1 95 ? -10.209 -0.016 15.351 1.00 84.31 95 LEU A N 1
ATOM 758 C CA . LEU A 1 95 ? -9.195 -1.075 15.311 1.00 84.31 95 LEU A CA 1
ATOM 759 C C . LEU A 1 95 ? -9.051 -1.713 13.926 1.00 84.31 95 LEU A C 1
ATOM 761 O O . LEU A 1 95 ? -7.934 -1.997 13.504 1.00 84.31 95 LEU A O 1
ATOM 765 N N . LEU A 1 96 ? -10.158 -1.929 13.211 1.00 85.88 96 LEU A N 1
ATOM 766 C CA . LEU A 1 96 ? -10.133 -2.485 11.858 1.00 85.88 96 LEU A CA 1
ATOM 767 C C . LEU A 1 96 ? -9.384 -1.562 10.893 1.00 85.88 96 LEU A C 1
ATOM 769 O O . LEU A 1 96 ? -8.590 -2.035 10.083 1.00 85.88 96 LEU A O 1
ATOM 773 N N . ILE A 1 97 ? -9.606 -0.252 11.002 1.00 82.75 97 ILE A N 1
ATOM 774 C CA . ILE A 1 97 ? -8.929 0.733 10.155 1.00 82.75 97 ILE A CA 1
ATOM 775 C C . ILE A 1 97 ? -7.441 0.814 10.503 1.00 82.75 97 ILE A C 1
ATOM 777 O O . ILE A 1 97 ? -6.608 0.761 9.602 1.00 82.75 97 ILE A O 1
ATOM 781 N N . ALA A 1 98 ? -7.099 0.854 11.794 1.00 80.69 98 ALA A N 1
ATOM 782 C CA . ALA A 1 98 ? -5.706 0.826 12.236 1.00 80.69 98 ALA A CA 1
ATOM 783 C C . ALA A 1 98 ? -4.976 -0.437 11.744 1.00 80.69 98 ALA A C 1
ATOM 785 O O . ALA A 1 98 ? -3.862 -0.355 11.234 1.00 80.69 98 ALA A O 1
ATOM 786 N N . PHE A 1 99 ? -5.627 -1.602 11.827 1.00 85.25 99 PHE A N 1
ATOM 787 C CA . PHE A 1 99 ? -5.087 -2.850 11.292 1.00 85.25 99 PHE A CA 1
ATOM 788 C C . PHE A 1 99 ? -4.864 -2.780 9.777 1.00 85.25 99 PHE A C 1
ATOM 790 O O . PHE A 1 99 ? -3.824 -3.217 9.295 1.00 85.25 99 PHE A O 1
ATOM 797 N N . ASN A 1 100 ? -5.817 -2.222 9.027 1.00 87.88 100 ASN A N 1
ATOM 798 C CA . ASN A 1 100 ? -5.710 -2.109 7.575 1.00 87.88 100 ASN A CA 1
ATOM 799 C C . ASN A 1 100 ? -4.568 -1.170 7.142 1.00 87.88 100 ASN A C 1
ATOM 801 O O . ASN A 1 100 ? -3.857 -1.477 6.191 1.00 87.88 100 ASN A O 1
ATOM 805 N N . GLU A 1 101 ? -4.349 -0.066 7.859 1.00 86.12 101 GLU A N 1
ATOM 806 C CA . GLU A 1 101 ? -3.226 0.854 7.611 1.00 86.12 101 GLU A CA 1
ATOM 807 C C . GLU A 1 101 ? -1.878 0.209 7.924 1.00 86.12 101 GLU A C 1
ATOM 809 O O . GLU A 1 101 ? -0.955 0.267 7.115 1.00 86.12 101 GLU A O 1
ATOM 814 N N . HIS A 1 102 ? -1.785 -0.495 9.052 1.00 86.38 102 HIS A N 1
ATOM 815 C CA . HIS A 1 102 ? -0.574 -1.226 9.401 1.00 86.38 102 HIS A CA 1
ATOM 816 C C . HIS A 1 102 ? -0.272 -2.346 8.391 1.00 86.38 102 HIS A C 1
ATOM 818 O O . HIS A 1 102 ? 0.871 -2.551 7.983 1.00 86.38 102 HIS A O 1
ATOM 824 N N . TYR A 1 103 ? -1.312 -3.050 7.935 1.00 90.75 103 TYR A N 1
ATOM 825 C CA . TYR A 1 103 ? -1.199 -4.055 6.883 1.00 90.75 103 TYR A CA 1
ATOM 826 C C . TYR A 1 103 ? -0.737 -3.444 5.552 1.00 90.75 103 TYR A C 1
ATOM 828 O O . TYR A 1 103 ? 0.121 -4.018 4.880 1.00 90.75 103 TYR A O 1
ATOM 836 N N . PHE A 1 104 ? -1.265 -2.273 5.186 1.00 91.56 104 PHE A N 1
ATOM 837 C CA . PHE A 1 104 ? -0.814 -1.514 4.022 1.00 91.56 104 PHE A CA 1
ATOM 838 C C . PHE A 1 104 ? 0.668 -1.137 4.134 1.00 91.56 104 PHE A C 1
ATOM 840 O O . PHE A 1 104 ? 1.421 -1.432 3.208 1.00 91.56 104 PHE A O 1
ATOM 847 N N . ALA A 1 105 ? 1.108 -0.577 5.264 1.00 90.38 105 ALA A N 1
ATOM 848 C CA . ALA A 1 105 ? 2.505 -0.201 5.481 1.00 90.38 105 ALA A CA 1
ATOM 849 C C . ALA A 1 105 ? 3.458 -1.402 5.346 1.00 90.38 105 ALA A C 1
ATOM 851 O O . ALA A 1 105 ? 4.438 -1.336 4.604 1.00 90.38 105 ALA A O 1
ATOM 852 N N . ALA A 1 106 ? 3.123 -2.534 5.974 1.00 91.56 106 ALA A N 1
ATOM 853 C CA . ALA A 1 106 ? 3.911 -3.762 5.865 1.00 91.56 106 ALA A CA 1
ATOM 854 C C . ALA A 1 106 ? 3.958 -4.305 4.423 1.00 91.56 106 ALA A C 1
ATOM 856 O O . ALA A 1 106 ? 4.977 -4.828 3.968 1.00 91.56 106 ALA A O 1
ATOM 857 N N . ARG A 1 107 ? 2.852 -4.191 3.676 1.00 93.19 107 ARG A N 1
ATOM 858 C CA . ARG A 1 107 ? 2.788 -4.616 2.272 1.00 93.19 107 ARG A CA 1
ATOM 859 C C . ARG A 1 107 ? 3.590 -3.683 1.359 1.00 93.19 107 ARG A C 1
ATOM 861 O O . ARG A 1 107 ? 4.276 -4.177 0.466 1.00 93.19 107 ARG A O 1
ATOM 868 N N . ALA A 1 108 ? 3.520 -2.375 1.588 1.00 93.06 108 ALA A N 1
ATOM 869 C CA . ALA A 1 108 ? 4.296 -1.374 0.868 1.00 93.06 108 ALA A CA 1
ATOM 870 C C . ALA A 1 108 ? 5.800 -1.632 1.030 1.00 93.06 108 ALA A C 1
ATOM 872 O O . ALA A 1 108 ? 6.503 -1.782 0.039 1.00 93.06 108 ALA A O 1
ATOM 873 N N . GLU A 1 109 ? 6.274 -1.815 2.261 1.00 92.06 109 GLU A N 1
ATOM 874 C CA . GLU A 1 109 ? 7.681 -2.137 2.525 1.00 92.06 109 GLU A CA 1
ATOM 875 C C . GLU A 1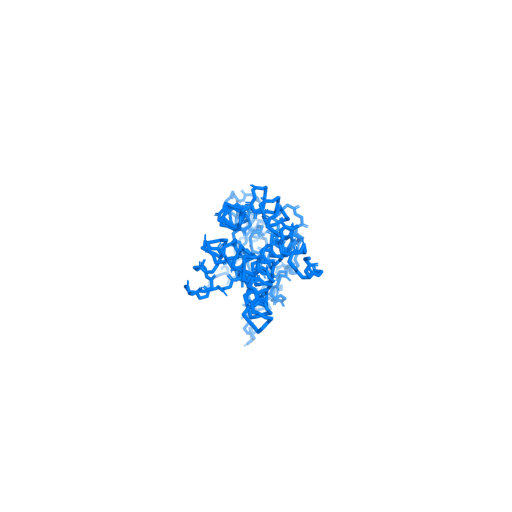 109 ? 8.123 -3.447 1.860 1.00 92.06 109 GLU A C 1
ATOM 877 O O . GLU A 1 109 ? 9.216 -3.534 1.306 1.00 92.06 109 GLU A O 1
ATOM 882 N N . LYS A 1 110 ? 7.278 -4.481 1.875 1.00 91.38 110 LYS A N 1
ATOM 883 C CA . LYS A 1 110 ? 7.653 -5.784 1.319 1.00 91.38 110 LYS A CA 1
ATOM 884 C C . LYS A 1 110 ? 7.732 -5.800 -0.210 1.00 91.38 110 LYS A C 1
ATOM 886 O O . LYS A 1 110 ? 8.587 -6.492 -0.753 1.00 91.38 110 LYS A O 1
ATOM 891 N N . TYR A 1 111 ? 6.806 -5.132 -0.895 1.00 90.00 111 TYR A N 1
ATOM 892 C CA . TYR A 1 111 ? 6.640 -5.280 -2.348 1.00 90.00 111 TYR A CA 1
ATOM 893 C C . TYR A 1 111 ? 6.977 -4.022 -3.154 1.00 90.00 111 TYR A C 1
ATOM 895 O O . TYR A 1 111 ? 7.091 -4.111 -4.373 1.00 90.00 111 TYR A O 1
ATOM 903 N N . TYR A 1 112 ? 7.128 -2.869 -2.503 1.00 91.56 112 TYR A N 1
ATOM 904 C CA . TYR A 1 112 ? 7.365 -1.573 -3.146 1.00 91.56 112 TYR A CA 1
ATOM 905 C C . TYR A 1 112 ? 8.635 -0.886 -2.626 1.00 91.56 112 TYR A C 1
ATOM 907 O O . TYR A 1 112 ? 8.820 0.310 -2.844 1.00 91.56 112 TYR A O 1
ATOM 915 N N . ASN A 1 113 ? 9.516 -1.628 -1.951 1.00 90.50 113 ASN A N 1
ATOM 916 C CA . ASN A 1 113 ? 10.815 -1.121 -1.534 1.00 90.50 113 ASN A CA 1
ATOM 917 C C . ASN A 1 113 ? 11.837 -1.248 -2.686 1.00 90.50 113 ASN A C 1
ATOM 919 O O . ASN A 1 113 ? 12.140 -2.367 -3.110 1.00 90.50 113 ASN A O 1
ATOM 923 N N . PRO A 1 114 ? 12.393 -0.127 -3.185 1.00 84.88 114 PRO A N 1
ATOM 924 C CA . PRO A 1 114 ? 13.311 -0.130 -4.325 1.00 84.88 114 PRO A CA 1
ATOM 925 C C . PRO A 1 114 ? 14.654 -0.809 -4.032 1.00 84.88 114 PRO A C 1
ATOM 927 O O . PRO A 1 114 ? 15.349 -1.197 -4.964 1.00 84.88 114 PRO A O 1
ATOM 930 N N . GLU A 1 115 ? 15.027 -0.974 -2.761 1.00 85.06 115 GLU A N 1
ATOM 931 C CA . GLU A 1 115 ? 16.282 -1.624 -2.370 1.00 85.06 115 GLU A CA 1
ATOM 932 C C . GLU A 1 115 ? 16.187 -3.156 -2.373 1.00 85.06 115 GLU A C 1
ATOM 934 O O . GLU A 1 115 ? 17.208 -3.840 -2.447 1.00 85.06 115 GLU A O 1
ATOM 939 N N . THR A 1 116 ? 14.977 -3.714 -2.266 1.00 84.19 116 THR A N 1
ATOM 940 C CA . THR A 1 116 ? 14.770 -5.163 -2.097 1.00 84.19 116 THR A CA 1
ATOM 941 C C . THR A 1 116 ? 14.092 -5.825 -3.290 1.00 84.19 116 THR A C 1
ATOM 943 O O . THR A 1 116 ? 14.251 -7.033 -3.485 1.00 84.19 116 THR A O 1
ATOM 946 N N . VAL A 1 117 ? 13.342 -5.067 -4.092 1.00 82.56 117 VAL A N 1
ATOM 947 C CA . VAL A 1 117 ? 12.637 -5.602 -5.258 1.00 82.56 117 VAL A CA 1
ATOM 948 C C . VAL A 1 117 ? 13.617 -5.848 -6.400 1.00 82.56 117 VAL A C 1
ATOM 950 O O . VAL A 1 117 ? 14.312 -4.946 -6.857 1.00 82.56 117 VAL A O 1
ATOM 953 N N . GLN A 1 118 ? 13.656 -7.092 -6.877 1.00 80.31 118 GLN A N 1
ATOM 954 C CA . GLN A 1 118 ? 14.440 -7.469 -8.048 1.00 80.31 118 GLN A CA 1
ATOM 955 C C . GLN A 1 118 ? 13.640 -7.243 -9.332 1.00 80.31 118 GLN A C 1
ATOM 957 O O . GLN A 1 118 ? 12.439 -7.514 -9.387 1.00 80.31 118 GLN A O 1
ATOM 962 N N . SER A 1 119 ? 14.337 -6.783 -10.371 1.00 79.75 119 SER A N 1
ATOM 963 C CA . SER A 1 119 ? 13.792 -6.663 -11.722 1.00 79.75 119 SER A CA 1
ATOM 964 C C . SER A 1 119 ? 13.319 -8.020 -12.239 1.00 79.75 119 SER A C 1
ATOM 966 O O . SER A 1 119 ? 14.064 -8.997 -12.209 1.00 79.75 119 SER A O 1
ATOM 968 N N . THR A 1 120 ? 12.097 -8.055 -12.763 1.00 86.81 120 THR A N 1
ATOM 969 C CA . THR A 1 120 ? 11.541 -9.190 -13.518 1.00 86.81 120 THR A CA 1
ATOM 970 C C . THR A 1 120 ? 11.490 -8.921 -15.023 1.00 86.81 120 THR A C 1
ATOM 972 O O . THR A 1 120 ? 11.012 -9.769 -15.774 1.00 86.81 120 THR A O 1
ATOM 975 N N . MET A 1 121 ? 11.991 -7.761 -15.471 1.00 90.44 121 MET A N 1
ATOM 976 C CA . MET A 1 121 ? 12.101 -7.438 -16.893 1.00 90.44 121 MET A CA 1
ATOM 977 C C . MET A 1 121 ? 13.021 -8.424 -17.616 1.00 90.44 121 MET A C 1
ATOM 979 O O . MET A 1 121 ? 14.047 -8.837 -17.072 1.00 90.44 121 MET A O 1
ATOM 983 N N . VAL A 1 122 ? 12.656 -8.774 -18.848 1.00 91.88 122 VAL A N 1
ATOM 984 C CA . VAL A 1 122 ? 13.436 -9.676 -19.703 1.00 91.88 122 VAL A CA 1
ATOM 985 C C . VAL A 1 122 ? 14.471 -8.857 -20.461 1.00 91.88 122 VAL A C 1
ATOM 987 O O . VAL A 1 122 ? 14.104 -7.989 -21.249 1.00 91.88 122 VAL A O 1
ATOM 990 N N . GLU A 1 123 ? 15.755 -9.109 -20.221 1.00 92.19 123 GLU A N 1
ATOM 991 C CA . GLU A 1 123 ? 16.822 -8.462 -20.989 1.00 92.19 123 GLU A CA 1
ATOM 992 C C . GLU A 1 123 ? 16.828 -8.986 -22.428 1.00 92.19 123 GLU A C 1
ATOM 994 O O . GLU A 1 123 ? 16.750 -10.200 -22.637 1.00 92.19 123 GLU A O 1
ATOM 999 N N . ILE A 1 124 ? 16.912 -8.070 -23.394 1.00 93.31 124 ILE A N 1
ATOM 1000 C CA . ILE A 1 124 ? 16.952 -8.376 -24.827 1.00 93.31 124 ILE A CA 1
ATOM 1001 C C . ILE A 1 124 ? 18.174 -7.753 -25.498 1.00 93.31 124 ILE A C 1
ATOM 1003 O O . ILE A 1 124 ? 18.672 -6.716 -25.054 1.00 93.31 124 ILE A O 1
ATOM 1007 N N . ASP A 1 125 ? 18.634 -8.387 -26.572 1.00 92.44 125 ASP A N 1
ATOM 1008 C CA . ASP A 1 125 ? 19.665 -7.858 -27.468 1.00 92.44 125 ASP A CA 1
ATOM 1009 C C . ASP A 1 125 ? 19.054 -7.146 -28.691 1.00 92.44 125 ASP A C 1
ATOM 1011 O O . ASP A 1 125 ? 17.833 -7.078 -28.851 1.00 92.44 125 ASP A O 1
ATOM 1015 N N . LEU A 1 126 ? 19.907 -6.578 -29.550 1.00 90.31 126 LEU A N 1
ATOM 1016 C CA . LEU A 1 126 ? 19.468 -5.820 -30.723 1.00 90.31 126 LEU A CA 1
ATOM 1017 C C . LEU A 1 126 ? 18.671 -6.672 -31.725 1.00 90.31 126 LEU A C 1
ATOM 1019 O O . LEU A 1 126 ? 17.730 -6.172 -32.331 1.00 90.31 126 LEU A O 1
ATOM 1023 N N . GLN A 1 127 ? 19.016 -7.953 -31.883 1.00 89.75 127 GLN A N 1
ATOM 1024 C CA . GLN A 1 127 ? 18.311 -8.836 -32.812 1.00 89.75 127 GLN A CA 1
ATOM 1025 C C . GLN A 1 127 ? 16.900 -9.148 -32.301 1.00 89.75 127 GLN A C 1
ATOM 1027 O O . GLN A 1 127 ? 15.931 -9.082 -33.048 1.00 89.75 127 GLN A O 1
ATOM 1032 N N . GLN A 1 128 ? 16.772 -9.425 -31.005 1.00 91.19 128 GLN A N 1
ATOM 1033 C CA . GLN A 1 128 ? 15.474 -9.622 -30.364 1.00 91.19 128 GLN A CA 1
ATOM 1034 C C . GLN A 1 128 ? 14.625 -8.348 -30.371 1.00 91.19 128 GLN A C 1
ATOM 1036 O O . GLN A 1 128 ? 13.402 -8.432 -30.437 1.00 91.19 128 GLN A O 1
ATOM 1041 N N . LEU A 1 129 ? 15.252 -7.171 -30.299 1.00 91.56 129 LEU A N 1
ATOM 1042 C CA . LEU A 1 129 ? 14.553 -5.896 -30.433 1.00 91.56 129 LEU A CA 1
ATOM 1043 C C . LEU A 1 129 ? 13.943 -5.730 -31.833 1.00 91.56 129 LEU A C 1
ATOM 1045 O O . LEU A 1 129 ? 12.774 -5.362 -31.926 1.00 91.56 129 LEU A O 1
ATOM 1049 N N . GLU A 1 130 ? 14.702 -6.041 -32.887 1.00 90.50 130 GLU A N 1
ATOM 1050 C CA . GLU A 1 130 ? 14.223 -6.030 -34.279 1.00 90.50 130 GLU A CA 1
ATOM 1051 C C . GLU A 1 130 ? 13.043 -7.006 -34.459 1.00 90.50 130 GLU A C 1
ATOM 1053 O O . GLU A 1 130 ? 11.977 -6.616 -34.936 1.00 90.50 130 GLU A O 1
ATOM 1058 N N . ASP A 1 131 ? 13.170 -8.237 -33.947 1.00 90.81 131 ASP A N 1
ATOM 1059 C CA . ASP A 1 131 ? 12.100 -9.245 -33.990 1.00 90.81 131 ASP A CA 1
ATOM 1060 C C . ASP A 1 131 ? 10.814 -8.780 -33.268 1.00 90.81 131 ASP A C 1
ATOM 1062 O O . ASP A 1 131 ? 9.696 -9.059 -33.713 1.00 90.81 131 ASP A O 1
ATOM 1066 N N . LEU A 1 132 ? 10.951 -8.080 -32.134 1.00 89.94 132 LEU A N 1
ATOM 1067 C CA . LEU A 1 132 ? 9.817 -7.549 -31.368 1.00 89.94 132 LEU A CA 1
ATOM 1068 C C . LEU A 1 132 ? 9.166 -6.337 -32.044 1.00 89.94 132 LEU A C 1
ATOM 1070 O O . LEU A 1 132 ? 7.963 -6.140 -31.880 1.00 89.94 132 LEU A O 1
ATOM 1074 N N . GLN A 1 133 ? 9.924 -5.538 -32.794 1.00 85.75 133 GLN A N 1
ATOM 1075 C CA . GLN A 1 133 ? 9.405 -4.392 -33.544 1.00 85.75 133 GLN A CA 1
ATOM 1076 C C . GLN A 1 133 ? 8.600 -4.827 -34.775 1.00 85.75 133 GLN A C 1
ATOM 1078 O O . GLN A 1 133 ? 7.569 -4.226 -35.080 1.00 85.75 133 GLN A O 1
ATOM 1083 N N . ASP A 1 134 ? 9.035 -5.898 -35.439 1.00 86.81 134 ASP A N 1
ATOM 1084 C CA . ASP A 1 134 ? 8.332 -6.497 -36.578 1.00 86.81 134 ASP A CA 1
ATOM 1085 C C . ASP A 1 134 ? 7.089 -7.308 -36.161 1.00 86.81 134 ASP A C 1
ATOM 1087 O O . ASP A 1 134 ? 6.254 -7.682 -36.997 1.00 86.81 134 ASP A O 1
ATOM 1091 N N . SER A 1 135 ? 6.934 -7.577 -34.862 1.00 85.25 135 SER A N 1
ATOM 1092 C CA . SER A 1 135 ? 5.760 -8.243 -34.305 1.00 85.25 135 SER A CA 1
ATOM 1093 C C . SER A 1 135 ? 4.510 -7.361 -34.377 1.00 85.25 135 SER A C 1
ATOM 1095 O O . SER A 1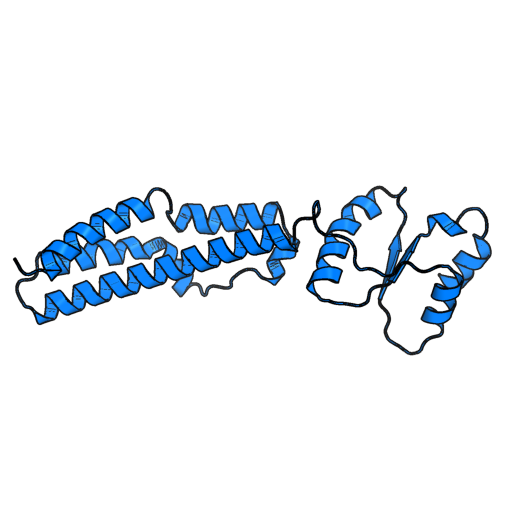 135 ? 4.534 -6.152 -34.163 1.00 85.25 135 SER A O 1
ATOM 1097 N N . THR A 1 136 ? 3.355 -7.987 -34.606 1.00 80.19 136 THR A N 1
ATOM 1098 C CA . THR A 1 136 ? 2.048 -7.315 -34.514 1.00 80.19 136 THR A CA 1
ATOM 1099 C C . THR A 1 136 ? 1.505 -7.243 -33.083 1.00 80.19 136 THR A C 1
ATOM 1101 O O . THR A 1 136 ? 0.407 -6.724 -32.875 1.00 80.19 136 THR A O 1
ATOM 1104 N N . GLU A 1 137 ? 2.206 -7.830 -32.110 1.00 86.38 137 GLU A N 1
ATOM 1105 C CA . GLU A 1 137 ? 1.783 -7.861 -30.709 1.00 86.38 137 GLU A CA 1
ATOM 1106 C C . GLU A 1 137 ? 2.173 -6.575 -29.971 1.00 86.38 137 GLU A C 1
ATOM 1108 O O . GLU A 1 137 ? 3.287 -6.067 -30.096 1.00 86.38 137 GLU A O 1
ATOM 1113 N N . GLU A 1 138 ? 1.248 -6.054 -29.162 1.00 85.38 138 GLU A N 1
ATOM 1114 C CA . GLU A 1 138 ? 1.510 -4.887 -28.322 1.00 85.38 138 GLU A CA 1
ATOM 1115 C C . GLU A 1 138 ? 2.552 -5.244 -27.255 1.00 85.38 138 GLU A C 1
ATOM 1117 O O . GLU A 1 138 ? 2.292 -6.031 -26.344 1.00 85.38 138 GLU A O 1
ATOM 1122 N N . THR A 1 139 ? 3.742 -4.658 -27.388 1.00 89.69 139 THR A N 1
ATOM 1123 C CA . THR A 1 139 ? 4.912 -4.984 -26.571 1.00 89.69 139 THR A CA 1
ATOM 1124 C C . THR A 1 139 ? 5.412 -3.744 -25.838 1.00 89.69 139 THR A C 1
ATOM 1126 O O . THR A 1 139 ? 5.512 -2.664 -26.417 1.00 89.69 139 THR A O 1
ATOM 1129 N N . MET A 1 140 ? 5.755 -3.888 -24.554 1.00 90.69 140 MET A N 1
ATOM 1130 C CA . MET A 1 140 ? 6.357 -2.814 -23.764 1.00 90.69 140 MET A CA 1
ATOM 1131 C C . MET A 1 140 ? 7.867 -3.028 -23.643 1.00 90.69 140 MET A C 1
ATOM 1133 O O . MET A 1 140 ? 8.317 -4.034 -23.092 1.00 90.69 140 MET A O 1
ATOM 1137 N N . ILE A 1 141 ? 8.643 -2.060 -24.133 1.00 92.31 141 ILE A N 1
ATOM 1138 C CA . ILE A 1 141 ? 10.109 -2.101 -24.129 1.00 92.31 141 ILE A CA 1
ATOM 1139 C C . ILE A 1 141 ? 10.642 -0.879 -23.382 1.00 92.31 141 ILE A C 1
ATOM 1141 O O . ILE A 1 141 ? 10.292 0.262 -23.684 1.00 92.31 141 ILE A O 1
ATOM 1145 N N . TYR A 1 142 ? 11.489 -1.121 -22.386 1.00 92.44 142 TYR A N 1
ATOM 1146 C CA . TYR A 1 142 ? 12.215 -0.097 -21.653 1.00 92.44 142 TYR A CA 1
ATOM 1147 C C . TYR A 1 142 ? 13.625 0.063 -22.225 1.00 92.44 142 TYR A C 1
ATOM 1149 O O . TYR A 1 142 ? 14.456 -0.843 -22.150 1.00 92.44 142 TYR A O 1
ATOM 1157 N N . PHE A 1 143 ? 13.901 1.252 -22.756 1.00 92.25 143 PHE A N 1
ATOM 1158 C CA . PHE A 1 143 ? 15.214 1.645 -23.256 1.00 92.25 143 PHE A CA 1
ATOM 1159 C C . PHE A 1 143 ? 15.990 2.366 -22.156 1.00 92.25 143 PHE A C 1
ATOM 1161 O O . PHE A 1 143 ? 15.558 3.404 -21.647 1.00 92.25 143 PHE A O 1
ATOM 1168 N N . GLY A 1 144 ? 17.160 1.846 -21.792 1.00 90.88 144 GLY A N 1
ATOM 1169 C CA . GLY A 1 144 ? 17.990 2.476 -20.769 1.00 90.88 144 GLY A CA 1
ATOM 1170 C C . GLY A 1 144 ? 19.455 2.087 -20.864 1.00 90.88 144 GLY A C 1
ATOM 1171 O O . GLY A 1 144 ? 19.855 1.291 -21.709 1.00 90.88 144 GLY A O 1
ATOM 1172 N N . ARG A 1 145 ? 20.275 2.661 -19.979 1.00 90.69 145 ARG A N 1
ATOM 1173 C CA . ARG A 1 145 ? 21.670 2.243 -19.793 1.00 90.69 145 ARG A CA 1
ATOM 1174 C C . ARG A 1 145 ? 22.151 2.459 -18.356 1.00 90.69 145 ARG A C 1
ATOM 1176 O O . ARG A 1 145 ? 21.777 3.480 -17.767 1.00 90.69 145 ARG A O 1
ATOM 1183 N N . PRO A 1 146 ? 23.023 1.583 -17.825 1.00 88.38 146 PRO A N 1
ATOM 1184 C CA . PRO A 1 146 ? 23.590 1.724 -16.482 1.00 88.38 146 PRO A CA 1
ATOM 1185 C C . PRO A 1 146 ? 24.389 3.017 -16.279 1.00 88.38 146 PRO A C 1
ATOM 1187 O O . PRO A 1 146 ? 24.395 3.580 -15.185 1.00 88.38 146 PRO A O 1
ATOM 1190 N N . SER A 1 147 ? 25.047 3.530 -17.324 1.00 89.75 147 SER A N 1
ATOM 1191 C CA . SER A 1 147 ? 25.828 4.772 -17.244 1.00 89.75 147 SER A CA 1
ATOM 1192 C C . SER A 1 147 ? 24.988 6.057 -17.197 1.00 89.75 147 SER A C 1
ATOM 1194 O O . SER A 1 147 ? 25.530 7.147 -17.003 1.00 89.75 147 SER A O 1
ATOM 1196 N N . CYS A 1 148 ? 23.663 5.980 -17.360 1.00 90.00 148 CYS A N 1
ATOM 1197 C CA . CYS A 1 148 ? 22.783 7.146 -17.321 1.00 90.00 148 CYS A CA 1
ATOM 1198 C C . CYS A 1 148 ? 22.227 7.380 -15.910 1.00 90.00 148 CYS A C 1
ATOM 1200 O O . CYS A 1 148 ? 21.448 6.578 -15.398 1.00 90.00 148 CYS A O 1
ATOM 1202 N N . ALA A 1 149 ? 22.555 8.534 -15.317 1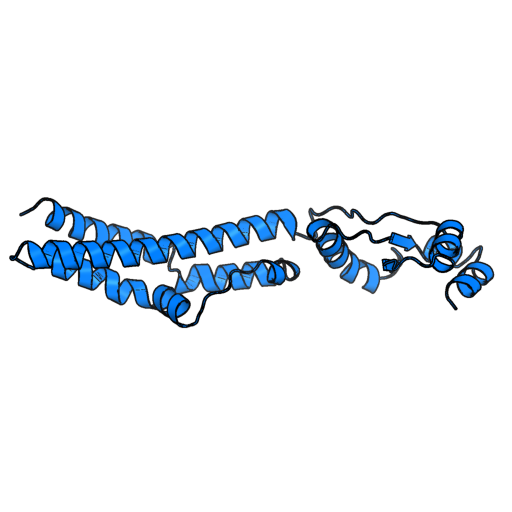.00 90.81 149 ALA A N 1
ATOM 1203 C CA . ALA A 1 149 ? 22.069 8.918 -13.989 1.00 90.81 149 ALA A CA 1
ATOM 1204 C C . ALA A 1 149 ? 20.531 8.914 -13.893 1.00 90.81 149 ALA A C 1
ATOM 1206 O O . ALA A 1 149 ? 19.981 8.369 -12.942 1.00 90.81 149 ALA A O 1
ATOM 1207 N N . HIS A 1 150 ? 19.836 9.441 -14.907 1.00 90.00 150 HIS A N 1
ATOM 1208 C CA . HIS A 1 150 ? 18.369 9.461 -14.929 1.00 90.00 150 HIS A CA 1
ATOM 1209 C C . HIS A 1 150 ? 17.753 8.066 -15.091 1.00 90.00 150 HIS A C 1
ATOM 1211 O O . HIS A 1 150 ? 16.717 7.785 -14.495 1.00 90.00 150 HIS A O 1
ATOM 1217 N N . CYS A 1 151 ? 18.387 7.167 -15.853 1.00 89.19 151 CYS A N 1
ATOM 1218 C CA . CYS A 1 151 ? 17.911 5.786 -15.957 1.00 89.19 151 CYS A CA 1
ATOM 1219 C C . CYS A 1 151 ? 17.996 5.085 -14.598 1.00 89.19 151 CYS A C 1
ATOM 1221 O O . CYS A 1 151 ? 17.047 4.417 -14.207 1.00 89.19 151 CYS A O 1
ATOM 1223 N N . ASN A 1 152 ? 19.081 5.297 -13.850 1.00 87.25 152 ASN A N 1
ATOM 1224 C CA . ASN A 1 152 ? 19.263 4.695 -12.527 1.00 87.25 152 ASN A CA 1
ATOM 1225 C C . ASN A 1 152 ? 18.282 5.229 -11.475 1.00 87.25 152 ASN A C 1
ATOM 1227 O O . ASN A 1 152 ? 17.958 4.515 -10.533 1.00 87.25 152 ASN A O 1
ATOM 1231 N N . GLU A 1 153 ? 17.793 6.458 -11.636 1.00 87.81 153 GLU A N 1
ATOM 1232 C CA . GLU A 1 153 ? 16.760 7.030 -10.768 1.00 87.81 153 GLU A CA 1
ATOM 1233 C C . GLU A 1 153 ? 15.369 6.443 -11.065 1.00 87.81 153 GLU A C 1
ATOM 1235 O O . GLU A 1 153 ? 14.593 6.164 -10.153 1.00 87.81 153 GLU A O 1
ATOM 1240 N N . ILE A 1 154 ? 15.053 6.215 -12.343 1.00 87.81 154 ILE A N 1
ATOM 1241 C CA . ILE A 1 154 ? 13.730 5.740 -12.776 1.00 87.81 154 ILE A CA 1
ATOM 1242 C C . ILE A 1 154 ? 13.599 4.217 -12.644 1.00 87.81 154 ILE A C 1
ATOM 1244 O O . ILE A 1 154 ? 12.534 3.720 -12.269 1.00 87.81 154 ILE A O 1
ATOM 1248 N N . LYS A 1 155 ? 14.669 3.471 -12.944 1.00 88.75 155 LYS A N 1
ATOM 1249 C CA . LYS A 1 155 ? 14.646 2.008 -13.060 1.00 88.75 155 LYS A CA 1
ATOM 1250 C C . LYS A 1 155 ? 14.064 1.296 -11.828 1.00 88.75 155 LYS A C 1
ATOM 1252 O O . LYS A 1 155 ? 13.209 0.441 -12.038 1.00 88.75 155 LYS A O 1
ATOM 1257 N N . PRO A 1 156 ? 14.415 1.640 -10.573 1.00 89.62 156 PRO A N 1
ATOM 1258 C CA . PRO A 1 156 ? 13.886 0.926 -9.409 1.00 89.62 156 PRO A CA 1
ATOM 1259 C C . PRO A 1 156 ? 12.359 1.013 -9.290 1.00 89.62 156 PRO A C 1
ATOM 1261 O O . PRO A 1 156 ? 11.693 0.027 -8.985 1.00 89.62 156 PRO A O 1
ATOM 1264 N N . ASN A 1 157 ? 11.778 2.178 -9.588 1.00 88.44 157 ASN A N 1
ATOM 1265 C CA . ASN A 1 157 ? 10.325 2.358 -9.571 1.00 88.44 157 ASN A CA 1
ATOM 1266 C C . ASN A 1 157 ? 9.634 1.564 -10.685 1.00 88.44 157 ASN A C 1
ATOM 1268 O O . ASN A 1 157 ? 8.545 1.025 -10.478 1.00 88.44 157 ASN A O 1
ATOM 1272 N N . LEU A 1 158 ? 10.274 1.467 -11.852 1.00 88.56 158 LEU A N 1
ATOM 1273 C C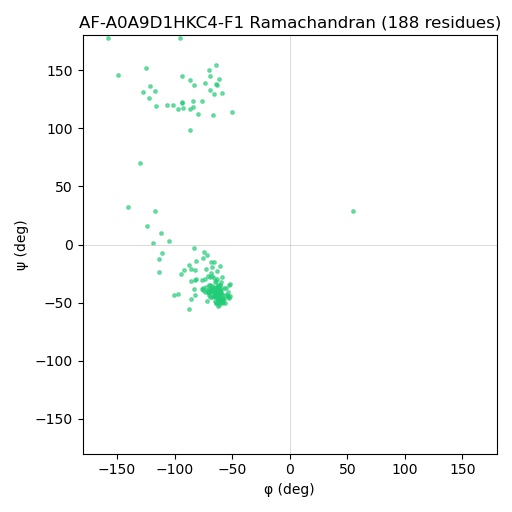A . LEU A 1 158 ? 9.780 0.646 -12.949 1.00 88.56 158 LEU A CA 1
ATOM 1274 C C . LEU A 1 158 ? 9.852 -0.847 -12.599 1.00 88.56 158 LEU A C 1
ATOM 1276 O O . LEU A 1 158 ? 8.858 -1.545 -12.773 1.00 88.56 158 LEU A O 1
ATOM 1280 N N . ASP A 1 159 ? 10.968 -1.315 -12.030 1.00 90.00 159 ASP A N 1
ATOM 1281 C CA . ASP A 1 159 ? 11.145 -2.699 -11.565 1.00 90.00 159 ASP A CA 1
ATOM 1282 C C . ASP A 1 159 ? 10.018 -3.100 -10.596 1.00 90.00 159 ASP A C 1
ATOM 1284 O O . ASP A 1 159 ? 9.407 -4.163 -10.736 1.00 90.00 159 ASP A O 1
ATOM 1288 N N . ILE A 1 160 ? 9.682 -2.209 -9.655 1.00 89.88 160 ILE A N 1
ATOM 1289 C CA . ILE A 1 160 ? 8.557 -2.379 -8.726 1.00 89.88 160 ILE A CA 1
ATOM 1290 C C . ILE A 1 160 ? 7.231 -2.538 -9.473 1.00 89.88 160 ILE A C 1
ATOM 1292 O O . ILE A 1 160 ? 6.450 -3.440 -9.153 1.00 89.88 160 ILE A O 1
ATOM 1296 N N . LEU A 1 161 ? 6.946 -1.664 -10.438 1.00 87.06 161 LEU A N 1
ATOM 1297 C CA . LEU A 1 161 ? 5.676 -1.676 -11.157 1.00 87.06 161 LEU A CA 1
ATOM 1298 C C . LEU A 1 161 ? 5.524 -2.942 -12.006 1.00 87.06 161 LEU A C 1
ATOM 1300 O O . LEU A 1 161 ? 4.470 -3.577 -11.967 1.00 87.06 161 LEU A O 1
ATOM 1304 N N . VAL A 1 162 ? 6.577 -3.340 -12.723 1.00 89.25 162 VAL A N 1
ATOM 1305 C CA . VAL A 1 162 ? 6.605 -4.556 -13.552 1.00 89.25 162 VAL A CA 1
ATOM 1306 C C . VAL A 1 162 ? 6.380 -5.793 -12.684 1.00 89.25 162 VAL A C 1
ATOM 1308 O O . VAL A 1 162 ? 5.470 -6.579 -12.950 1.00 89.25 162 VAL A O 1
ATOM 1311 N N . ASN A 1 163 ? 7.119 -5.912 -11.578 1.00 88.62 163 ASN A N 1
ATOM 1312 C CA . ASN A 1 163 ? 7.011 -7.053 -10.674 1.00 88.62 163 ASN A CA 1
ATOM 1313 C C . ASN A 1 163 ? 5.616 -7.182 -10.033 1.00 88.62 163 ASN A C 1
ATOM 1315 O O . ASN A 1 163 ? 5.084 -8.286 -9.935 1.00 88.62 163 ASN A O 1
ATOM 1319 N N . ASN A 1 164 ? 5.001 -6.068 -9.619 1.00 85.69 164 ASN A N 1
ATOM 1320 C CA . ASN A 1 164 ? 3.691 -6.091 -8.952 1.00 85.69 164 ASN A CA 1
ATOM 1321 C C . ASN A 1 164 ? 2.499 -6.184 -9.910 1.00 85.69 164 ASN A C 1
ATOM 1323 O O . ASN A 1 164 ? 1.459 -6.724 -9.535 1.00 85.69 164 ASN A O 1
ATOM 1327 N N . SER A 1 165 ? 2.618 -5.638 -11.121 1.00 84.38 165 SER A N 1
ATOM 1328 C CA . SER A 1 165 ? 1.569 -5.742 -12.143 1.00 84.38 165 SER A CA 1
ATOM 1329 C C . SER A 1 165 ? 1.604 -7.073 -12.895 1.00 84.38 165 SER A C 1
ATOM 1331 O O . SER A 1 165 ? 0.637 -7.396 -13.580 1.00 84.38 165 SER A O 1
ATOM 1333 N N . HIS A 1 166 ? 2.696 -7.837 -12.767 1.00 83.88 166 HIS A N 1
ATOM 1334 C CA . HIS A 1 166 ? 2.991 -9.007 -13.597 1.00 83.88 166 HIS A CA 1
ATOM 1335 C C . HIS A 1 166 ? 2.971 -8.689 -15.102 1.00 83.88 166 HIS A C 1
ATOM 1337 O O . HIS A 1 166 ? 2.655 -9.553 -15.920 1.00 83.88 166 HIS A O 1
ATOM 1343 N N . SER A 1 167 ? 3.295 -7.444 -15.465 1.00 84.81 167 SER A N 1
ATOM 1344 C CA . SER A 1 167 ? 3.396 -7.032 -16.864 1.00 84.81 167 SER A CA 1
ATOM 1345 C C . SER A 1 167 ? 4.668 -7.603 -17.478 1.00 84.81 167 SER A C 1
ATOM 1347 O O . SER A 1 167 ? 5.724 -7.587 -16.849 1.00 84.81 167 SER A O 1
ATOM 1349 N N . LEU A 1 168 ? 4.581 -8.084 -18.716 1.00 89.19 168 LEU A N 1
ATOM 1350 C CA . LEU A 1 168 ? 5.762 -8.468 -19.478 1.00 89.19 168 LEU A CA 1
ATOM 1351 C C . LEU A 1 168 ? 6.395 -7.203 -20.057 1.00 89.19 168 LEU A C 1
ATOM 1353 O O . LEU A 1 168 ? 5.799 -6.543 -20.905 1.00 89.19 168 LEU A O 1
ATOM 1357 N N . VAL A 1 169 ? 7.581 -6.857 -19.563 1.00 92.56 169 VAL A N 1
ATOM 1358 C CA . VAL A 1 169 ? 8.352 -5.707 -20.040 1.00 92.56 169 VAL A CA 1
ATOM 1359 C C . VAL A 1 169 ? 9.756 -6.168 -20.392 1.00 92.56 169 VAL A C 1
ATOM 1361 O O . VAL A 1 169 ? 10.411 -6.857 -19.604 1.00 92.56 169 VAL A O 1
ATOM 1364 N N . TYR A 1 170 ? 10.207 -5.781 -21.579 1.00 93.50 170 TYR A N 1
ATOM 1365 C CA . TYR A 1 170 ? 11.547 -6.071 -22.070 1.00 93.50 170 TYR A CA 1
ATOM 1366 C C . TYR A 1 170 ? 12.494 -4.915 -21.747 1.00 93.50 170 TYR A C 1
ATOM 1368 O O . TYR A 1 170 ? 12.085 -3.756 -21.765 1.00 93.50 170 TYR A O 1
ATOM 1376 N N . TYR A 1 171 ? 13.754 -5.215 -21.450 1.00 94.06 171 TYR A N 1
ATOM 1377 C CA . TYR A 1 171 ? 14.795 -4.225 -21.190 1.00 94.06 171 TYR A CA 1
ATOM 1378 C C . TYR A 1 171 ? 15.884 -4.319 -22.256 1.00 94.06 171 TYR A C 1
ATOM 1380 O O . TYR A 1 171 ? 16.553 -5.344 -22.362 1.00 94.06 171 TYR A O 1
ATOM 1388 N N . TYR A 1 172 ? 16.088 -3.232 -22.999 1.00 93.69 172 TYR A N 1
ATOM 1389 C CA . TYR A 1 172 ? 17.190 -3.111 -23.950 1.00 93.69 172 TYR A CA 1
ATOM 1390 C C . TYR A 1 172 ? 18.260 -2.156 -23.408 1.00 93.69 172 TYR A C 1
ATOM 1392 O O . TYR A 1 172 ? 17.996 -0.975 -23.131 1.00 93.69 172 TYR A O 1
ATOM 1400 N N . ASN A 1 173 ? 19.481 -2.675 -23.245 1.00 92.25 173 ASN A N 1
ATOM 1401 C CA . ASN A 1 173 ? 20.623 -1.896 -22.784 1.00 92.25 173 ASN A CA 1
ATOM 1402 C C . ASN A 1 173 ? 21.324 -1.211 -23.960 1.00 92.25 173 ASN A C 1
ATOM 1404 O O . ASN A 1 173 ? 22.204 -1.777 -24.601 1.00 92.25 173 ASN A O 1
ATOM 1408 N N . THR A 1 174 ? 21.008 0.066 -24.154 1.00 89.12 174 THR A N 1
ATOM 1409 C CA . THR A 1 174 ? 21.567 0.876 -25.248 1.00 89.12 174 THR A CA 1
ATOM 1410 C C . THR A 1 174 ? 23.091 1.022 -25.205 1.00 89.12 174 THR A C 1
ATOM 1412 O O . THR A 1 174 ? 23.692 1.374 -26.208 1.00 89.12 174 THR A O 1
ATOM 1415 N N . GLU A 1 175 ? 23.751 0.775 -24.070 1.00 89.12 175 GLU A N 1
ATOM 1416 C CA . GLU A 1 175 ? 25.215 0.850 -23.974 1.00 89.12 175 GLU A CA 1
ATOM 1417 C C . GLU A 1 175 ? 25.930 -0.313 -24.675 1.00 89.12 175 GLU A C 1
ATOM 1419 O O . GLU A 1 175 ? 27.095 -0.160 -25.026 1.00 89.12 175 GLU A O 1
ATOM 1424 N N . GLN A 1 176 ? 25.247 -1.440 -24.911 1.00 87.81 176 GLN A N 1
ATOM 1425 C CA . GLN A 1 176 ? 25.843 -2.616 -25.556 1.00 87.81 176 GLN A CA 1
ATOM 1426 C C . GLN A 1 176 ? 26.193 -2.366 -27.029 1.00 87.81 176 GLN A C 1
ATOM 1428 O O . GLN A 1 176 ? 27.244 -2.806 -27.481 1.00 87.81 176 GLN A O 1
ATOM 1433 N N . ASP A 1 177 ? 25.353 -1.620 -27.749 1.00 87.69 177 ASP A N 1
ATOM 1434 C CA . ASP A 1 177 ? 25.479 -1.431 -29.201 1.00 87.69 177 ASP A CA 1
ATOM 1435 C C . ASP A 1 177 ? 25.891 -0.007 -29.603 1.00 87.69 177 ASP A C 1
ATOM 1437 O O . ASP A 1 177 ? 26.185 0.256 -30.766 1.00 87.69 177 ASP A O 1
ATOM 1441 N N . ARG A 1 178 ? 25.950 0.931 -28.650 1.00 83.38 178 ARG A N 1
ATOM 1442 C CA . ARG A 1 178 ? 26.151 2.361 -28.937 1.00 83.38 178 ARG A CA 1
ATOM 1443 C C . ARG A 1 178 ? 27.469 2.702 -29.628 1.00 83.38 178 ARG A C 1
ATOM 1445 O O . ARG A 1 178 ? 27.485 3.642 -30.414 1.00 83.38 178 ARG A O 1
ATOM 1452 N N . GLU A 1 179 ? 28.561 2.028 -29.285 1.00 82.12 179 GLU A N 1
ATOM 1453 C CA . GLU A 1 179 ? 29.892 2.343 -29.832 1.00 82.12 179 GLU A CA 1
ATOM 1454 C C . GLU A 1 179 ? 30.245 1.428 -31.013 1.00 82.12 179 GLU A C 1
ATOM 1456 O O . GLU A 1 179 ? 30.729 1.902 -32.038 1.00 82.12 179 GLU A O 1
ATOM 1461 N N . ASP A 1 180 ? 29.954 0.128 -30.896 1.00 83.88 180 ASP A N 1
ATOM 1462 C CA . ASP A 1 180 ? 30.381 -0.882 -31.871 1.00 83.88 180 ASP A CA 1
ATOM 1463 C C . ASP A 1 180 ? 29.348 -1.145 -32.982 1.00 83.88 180 ASP A C 1
ATOM 1465 O O . ASP A 1 180 ? 29.714 -1.630 -34.054 1.00 83.88 180 ASP A O 1
ATOM 1469 N N . ASN A 1 181 ? 28.069 -0.823 -32.757 1.00 84.75 181 ASN A N 1
ATOM 1470 C CA . ASN A 1 181 ? 26.968 -1.149 -33.670 1.00 84.75 181 ASN A CA 1
ATOM 1471 C C . ASN A 1 181 ? 25.934 -0.009 -33.797 1.00 84.75 181 ASN A C 1
ATOM 1473 O O . ASN A 1 181 ? 24.739 -0.234 -34.001 1.00 84.75 181 ASN A O 1
ATOM 1477 N N . HIS A 1 182 ? 26.414 1.233 -33.676 1.00 85.00 182 HIS A N 1
ATOM 1478 C CA . HIS A 1 182 ? 25.596 2.445 -33.609 1.00 85.00 182 HIS A CA 1
ATOM 1479 C C . HIS A 1 182 ? 24.591 2.566 -34.762 1.00 85.00 182 HIS A C 1
ATOM 1481 O O . HIS A 1 182 ? 23.428 2.891 -34.539 1.00 85.00 182 HIS A O 1
ATOM 1487 N N . ASP A 1 183 ? 25.037 2.310 -35.994 1.00 86.38 183 ASP A N 1
ATOM 1488 C CA . ASP A 1 183 ? 24.212 2.497 -37.191 1.00 86.38 183 ASP A CA 1
ATOM 1489 C C . ASP A 1 183 ? 23.061 1.483 -37.260 1.00 86.38 183 ASP A C 1
ATOM 1491 O O . ASP A 1 183 ? 21.949 1.849 -37.635 1.00 86.38 183 ASP A O 1
ATOM 1495 N N . ALA A 1 184 ? 23.300 0.230 -36.857 1.00 82.50 184 ALA A N 1
ATOM 1496 C CA . ALA A 1 184 ? 22.249 -0.784 -36.799 1.00 82.50 184 ALA A CA 1
ATOM 1497 C C . ALA A 1 184 ? 21.268 -0.498 -35.657 1.00 82.50 184 ALA A C 1
ATOM 1499 O O . ALA A 1 184 ? 20.061 -0.587 -35.849 1.00 82.50 184 ALA A O 1
ATOM 1500 N N . MET A 1 185 ? 21.777 -0.082 -34.493 1.00 86.81 185 MET A N 1
ATOM 1501 C CA . MET A 1 185 ? 20.938 0.346 -33.373 1.00 86.81 185 MET A CA 1
ATOM 1502 C C . MET A 1 185 ? 20.030 1.515 -33.776 1.00 86.81 185 MET A C 1
ATOM 1504 O O . MET A 1 185 ? 18.834 1.478 -33.509 1.00 86.81 185 MET A O 1
ATOM 1508 N N . GLN A 1 186 ? 20.568 2.541 -34.444 1.00 85.25 186 GLN A N 1
ATOM 1509 C CA . GLN A 1 186 ? 19.773 3.689 -34.882 1.00 85.25 186 GLN A CA 1
ATOM 1510 C C . GLN A 1 186 ? 18.691 3.279 -35.891 1.00 85.25 186 GLN A C 1
ATOM 1512 O O . GLN A 1 186 ? 17.575 3.771 -35.797 1.00 85.25 186 GLN A O 1
ATOM 1517 N N . ALA A 1 187 ? 18.992 2.348 -36.802 1.00 85.88 187 ALA A N 1
ATOM 1518 C CA . ALA A 1 187 ? 18.027 1.858 -37.785 1.00 85.88 187 ALA A CA 1
ATOM 1519 C C . ALA A 1 187 ? 16.826 1.123 -37.161 1.00 85.88 187 ALA A C 1
ATOM 1521 O O . ALA A 1 187 ? 15.737 1.185 -37.720 1.00 85.88 187 ALA A O 1
ATOM 1522 N N . VAL A 1 188 ? 17.020 0.446 -36.025 1.00 84.31 188 VAL A N 1
ATOM 1523 C CA . VAL A 1 188 ? 15.945 -0.234 -35.276 1.00 84.31 188 VAL A CA 1
ATOM 1524 C C . VAL A 1 188 ? 15.159 0.759 -34.401 1.00 84.31 188 VAL A C 1
ATOM 1526 O O . VAL A 1 188 ? 13.974 0.577 -34.144 1.00 84.31 188 VAL A O 1
ATOM 1529 N N . LEU A 1 189 ? 15.794 1.838 -33.931 1.00 83.00 189 LEU A N 1
ATOM 1530 C CA . LEU A 1 189 ? 15.155 2.826 -33.049 1.00 83.00 189 LEU A CA 1
ATOM 1531 C C . LEU A 1 189 ? 14.402 3.959 -33.778 1.00 83.00 189 LEU A C 1
ATOM 1533 O O . LEU A 1 189 ? 13.621 4.652 -33.118 1.00 83.00 189 LEU A O 1
ATOM 1537 N N . ASP A 1 190 ? 14.662 4.173 -35.072 1.00 75.19 190 ASP A N 1
ATOM 1538 C CA . ASP A 1 190 ? 14.010 5.180 -35.936 1.00 75.19 190 ASP A CA 1
ATOM 1539 C C . ASP A 1 190 ? 12.633 4.725 -36.463 1.00 75.19 190 ASP A C 1
ATOM 1541 O O . ASP A 1 190 ? 11.718 5.586 -36.517 1.00 75.19 190 ASP A O 1
#

Organism: NCBI:txid2840694

Secondary structure (DSSP, 8-state):
--HHHHHHHHHHHHHHHHHTTS-HHHHHHHHHHHHHHH-GGGGGGPPP--HHHHHHHHHTHHHHHHHHHHHHH--SHHHHHHHHHHHHHHHHHHHHHHHHHHHHHHHHHHHS-TTTPPP-PEEE-HHHHHHHHS-SS--EEEEE-TT-HHHHHHHHHHHHHHHHHT--EEEEETTTTTTTSHHHHHHHH-

Solvent-accessible surface area (backbone atoms only — not comparable to full-atom values): 10566 Å² total; per-residue (Å²): 134,60,71,66,34,58,49,28,56,53,49,45,55,51,48,50,63,44,44,68,84,54,24,48,64,54,48,50,57,49,46,51,50,52,41,40,70,76,17,58,79,31,61,86,70,54,88,86,70,57,74,70,56,51,47,42,50,66,46,33,65,76,48,28,48,55,21,22,51,49,17,44,74,46,84,51,68,69,59,20,53,50,26,40,49,51,19,49,52,46,51,51,53,46,51,52,50,52,50,51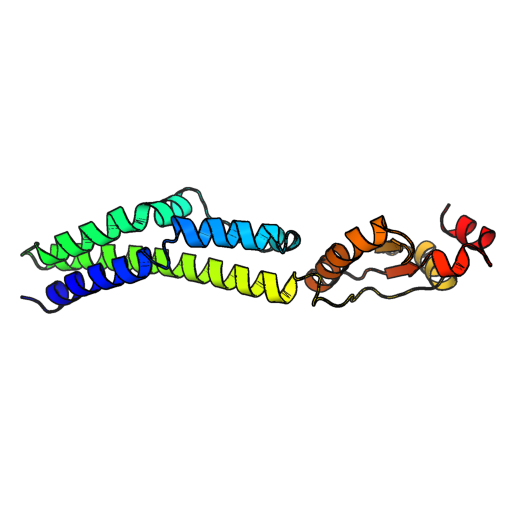,50,53,52,44,47,56,48,28,58,72,61,32,31,62,90,76,58,65,70,70,57,46,78,47,55,73,67,57,48,48,59,54,66,75,42,92,62,96,76,51,73,47,81,40,35,90,90,36,72,69,41,65,68,48,45,42,60,49,28,31,49,36,53,75,68,69,54,80,37,36,33,37,54,54,70,77,36,54,83,86,37,39,72,64,52,50,67,71,75,108

Radius of gyration: 27.29 Å; Cα contacts (8 Å, |Δi|>4): 203; chains: 1; bounding box: 62×21×78 Å

InterPro domains:
  IPR036249 Thioredoxin-like superfamily [SSF52833] (114-179)
  IPR046698 Pediocin PA-1 biosynthesis protein PedC-like [PF20207] (125-187)

pLDDT: mean 85.44, std 9.42, range [49.91, 94.94]

Mean predicted aligned error: 8.1 Å